Protein AF-0000000077902046 (afdb_homodimer)

Nearest PDB structures (foldseek):
  2mmv-assembly1_B  TM=8.797E-01  e=1.770E-04  Geobacillus stearothermophilus
  4h5y-assembly1_A  TM=3.550E-01  e=9.576E+00  Legionella pneumophila
  2mmv-assembly1_B  TM=8.793E-01  e=1.770E-04  Geobacillus stearothermophilus
  4h5y-assembly1_A  TM=3.548E-01  e=9.576E+00  Legionella pneumophila

Organism: NCBI:txid853

Radius of gyration: 33.25 Å; Cα contacts (8 Å, |Δi|>4): 246; chains: 2; bounding box: 47×102×60 Å

Foldseek 3Di:
DFDWAWDAAPNDIDTDTDPDDNVVVRVVRVVRNVQLVVVCVVPVPDDSVNSSVVVVVVVVVVVVVVVVVVVVVVVVVVVVVVVVVVVVVVVVVVVVVVVVVVVVVVVVVVVVVVVVVD/DFDWAWDAAPNDIDTDTDPDDNVVVRVVRVVRNVQLVVVCVVPVPDDSVNSSVVVVVVVVVVVVVVVVVVVVVVVVVVVVVVVVVVVVVVVVVVVVVVVVVVVVVVVVVVVVVVVVVD

Structure (mmCIF, N/CA/C/O backbone):
data_AF-0000000077902046-model_v1
#
loop_
_entity.id
_entity.type
_entity.pdbx_description
1 polymer 'Cell division protein ZapA'
#
loop_
_atom_site.group_PDB
_atom_site.id
_atom_site.type_symbol
_atom_site.label_atom_id
_atom_site.label_alt_id
_atom_site.label_comp_id
_atom_site.label_asym_id
_atom_site.label_entity_id
_atom_site.label_seq_id
_atom_site.pdbx_PDB_ins_code
_atom_site.Cartn_x
_atom_site.Cartn_y
_atom_site.Cartn_z
_atom_site.occupancy
_atom_site.B_iso_or_equiv
_atom_site.auth_seq_id
_atom_site.auth_comp_id
_atom_site.auth_asym_id
_atom_site.auth_atom_id
_atom_site.pdbx_PDB_model_num
ATOM 1 N N . MET A 1 1 ? 24.125 -9.945 -7.387 1 73.44 1 MET A N 1
ATOM 2 C CA . MET A 1 1 ? 24.422 -11.094 -8.234 1 73.44 1 MET A CA 1
ATOM 3 C C . MET A 1 1 ? 23.234 -12.062 -8.273 1 73.44 1 MET A C 1
ATOM 5 O O . MET A 1 1 ? 22.5 -12.195 -7.285 1 73.44 1 MET A O 1
ATOM 9 N N . VAL A 1 2 ? 22.969 -12.578 -9.539 1 82.56 2 VAL A N 1
ATOM 10 C CA . VAL A 1 2 ? 21.891 -13.555 -9.711 1 82.56 2 VAL A CA 1
ATOM 11 C C . VAL A 1 2 ? 22.328 -14.898 -9.133 1 82.56 2 VAL A C 1
ATOM 13 O O . VAL A 1 2 ? 23.422 -15.391 -9.445 1 82.56 2 VAL A O 1
ATOM 16 N N . ASN A 1 3 ? 21.703 -15.375 -8.109 1 87 3 ASN A N 1
ATOM 17 C CA . ASN A 1 3 ? 21.953 -16.656 -7.477 1 87 3 ASN A CA 1
ATOM 18 C C . ASN A 1 3 ? 20.906 -17.703 -7.875 1 87 3 ASN A C 1
ATOM 20 O O . ASN A 1 3 ? 19.766 -17.344 -8.172 1 87 3 ASN A O 1
ATOM 24 N N . LYS A 1 4 ? 21.375 -18.922 -7.988 1 92.5 4 LYS A N 1
ATOM 25 C CA . LYS A 1 4 ? 20.438 -20.016 -8.258 1 92.5 4 LYS A CA 1
ATOM 26 C C . LYS A 1 4 ? 20.141 -20.797 -6.988 1 92.5 4 LYS A C 1
ATOM 28 O O . LYS A 1 4 ? 21.031 -21.453 -6.43 1 92.5 4 LYS A O 1
ATOM 33 N N . VAL A 1 5 ? 18.938 -20.781 -6.582 1 95.12 5 VAL A N 1
ATOM 34 C CA . VAL A 1 5 ? 18.516 -21.484 -5.375 1 95.12 5 VAL A CA 1
ATOM 35 C C . VAL A 1 5 ? 17.719 -22.734 -5.754 1 95.12 5 VAL A C 1
ATOM 37 O O . VAL A 1 5 ? 16.781 -22.656 -6.543 1 95.12 5 VAL A O 1
ATOM 40 N N . ARG A 1 6 ? 18.109 -23.906 -5.168 1 95.94 6 ARG A N 1
ATOM 41 C CA . ARG A 1 6 ? 17.422 -25.156 -5.457 1 95.94 6 ARG A CA 1
ATOM 42 C C . ARG A 1 6 ? 16.359 -25.453 -4.398 1 95.94 6 ARG A C 1
ATOM 44 O O . ARG A 1 6 ? 16.656 -25.453 -3.203 1 95.94 6 ARG A O 1
ATOM 51 N N . VAL A 1 7 ? 15.172 -25.656 -4.859 1 96.81 7 VAL A N 1
ATOM 52 C CA . VAL A 1 7 ? 14.07 -25.969 -3.953 1 96.81 7 VAL A CA 1
ATOM 53 C C . VAL A 1 7 ? 13.258 -27.141 -4.504 1 96.81 7 VAL A C 1
ATOM 55 O O . VAL A 1 7 ? 13.391 -27.5 -5.676 1 96.81 7 VAL A O 1
ATOM 58 N N . THR A 1 8 ? 12.547 -27.844 -3.576 1 97.12 8 THR A N 1
ATOM 59 C CA . THR A 1 8 ? 11.648 -28.906 -3.971 1 97.12 8 THR A CA 1
ATOM 60 C C . THR A 1 8 ? 10.188 -28.5 -3.779 1 97.12 8 THR A C 1
ATOM 62 O O . THR A 1 8 ? 9.781 -28.125 -2.674 1 97.12 8 THR A O 1
ATOM 65 N N . ILE A 1 9 ? 9.445 -28.453 -4.875 1 97.5 9 ILE A N 1
ATOM 66 C CA . ILE A 1 9 ? 8.031 -28.094 -4.844 1 97.5 9 ILE A CA 1
ATOM 67 C C . ILE A 1 9 ? 7.203 -29.219 -5.457 1 97.5 9 ILE A C 1
ATOM 69 O O . ILE A 1 9 ? 7.488 -29.672 -6.566 1 97.5 9 ILE A O 1
ATOM 73 N N . ALA A 1 10 ? 6.168 -29.609 -4.691 1 95.19 10 ALA A N 1
ATOM 74 C CA . ALA A 1 10 ? 5.305 -30.703 -5.125 1 95.19 10 ALA A CA 1
ATOM 75 C C . ALA A 1 10 ? 6.129 -31.922 -5.539 1 95.19 10 ALA A C 1
ATOM 77 O O . ALA A 1 10 ? 5.871 -32.531 -6.582 1 95.19 10 ALA A O 1
ATOM 78 N N . GLY A 1 11 ? 7.281 -32.219 -4.855 1 94.06 11 GLY A N 1
ATOM 79 C CA . GLY A 1 11 ? 8.094 -33.438 -5.031 1 94.06 11 GLY A CA 1
ATOM 80 C C . GLY A 1 11 ? 9.109 -33.281 -6.145 1 94.06 11 GLY A C 1
ATOM 81 O O . GLY A 1 11 ? 9.891 -34.219 -6.391 1 94.06 11 GLY A O 1
ATOM 82 N N . ALA A 1 12 ? 9.148 -32.219 -6.883 1 94.94 12 ALA A N 1
ATOM 83 C CA . ALA A 1 12 ? 10.07 -32.031 -7.996 1 94.94 12 ALA A CA 1
ATOM 84 C C . ALA A 1 12 ? 11.094 -30.938 -7.676 1 94.94 12 ALA A C 1
ATOM 86 O O . ALA A 1 12 ? 10.766 -29.938 -7.039 1 94.94 12 ALA A O 1
ATOM 87 N N . PRO A 1 13 ? 12.273 -31.172 -8.141 1 95.44 13 PRO A N 1
ATOM 88 C CA . PRO A 1 13 ? 13.305 -30.156 -7.918 1 95.44 13 PRO A CA 1
ATOM 89 C C . PRO A 1 13 ? 13.195 -28.984 -8.883 1 95.44 13 PRO A C 1
ATOM 91 O O . PRO A 1 13 ? 12.883 -29.172 -10.062 1 95.44 13 PRO A O 1
ATOM 94 N N . TYR A 1 1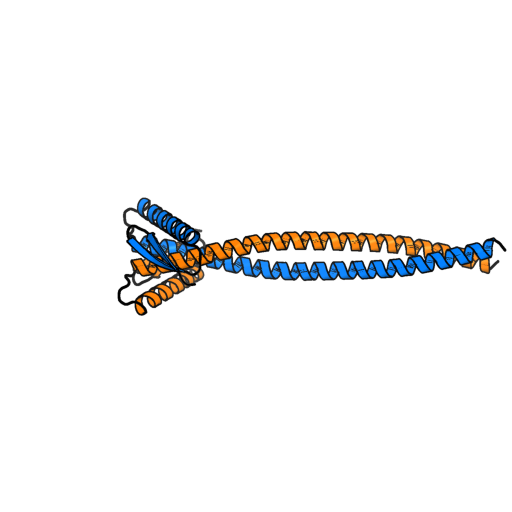4 ? 13.445 -27.734 -8.383 1 94.12 14 TYR A N 1
ATOM 95 C CA . TYR A 1 14 ? 13.43 -26.5 -9.156 1 94.12 14 TYR A CA 1
ATOM 96 C C . TYR A 1 14 ? 14.633 -25.625 -8.828 1 94.12 14 TYR A C 1
ATOM 98 O O . TYR A 1 14 ? 15.023 -25.516 -7.664 1 94.12 14 TYR A O 1
ATOM 106 N N . ALA A 1 15 ? 15.258 -25.125 -9.875 1 92.94 15 ALA A N 1
ATOM 107 C CA . ALA A 1 15 ? 16.312 -24.109 -9.703 1 92.94 15 ALA A CA 1
ATOM 108 C C . ALA A 1 15 ? 15.773 -22.719 -10 1 92.94 15 ALA A C 1
ATOM 110 O O . ALA A 1 15 ? 15.445 -22.406 -11.148 1 92.94 15 ALA A O 1
ATOM 111 N N . ILE A 1 16 ? 15.711 -21.875 -9.031 1 92.5 16 ILE A N 1
ATOM 112 C CA . ILE A 1 16 ? 15.133 -20.547 -9.172 1 92.5 16 ILE A CA 1
ATOM 113 C C . ILE A 1 16 ? 16.234 -19.5 -9.211 1 92.5 16 ILE A C 1
ATOM 115 O O . ILE A 1 16 ? 17.031 -19.375 -8.273 1 92.5 16 ILE A O 1
ATOM 119 N N . ALA A 1 17 ? 16.312 -18.781 -10.312 1 89.94 17 ALA A N 1
ATOM 120 C CA . ALA A 1 17 ? 17.234 -17.641 -10.414 1 89.94 17 ALA A CA 1
ATOM 121 C C . ALA A 1 17 ? 16.672 -16.406 -9.719 1 89.94 17 ALA A C 1
ATOM 123 O O . ALA A 1 17 ? 15.531 -16.016 -9.977 1 89.94 17 ALA A O 1
ATOM 124 N N . THR A 1 18 ? 17.375 -15.906 -8.797 1 91 18 THR A N 1
ATOM 125 C CA . THR A 1 18 ? 16.859 -14.781 -8.031 1 91 18 THR A CA 1
ATOM 126 C C . THR A 1 18 ? 17.984 -13.891 -7.527 1 91 18 THR A C 1
ATOM 128 O O . THR A 1 18 ? 19.141 -14.312 -7.492 1 91 18 THR A O 1
ATOM 131 N N . THR A 1 19 ? 17.719 -12.656 -7.293 1 92.06 19 THR A N 1
ATOM 132 C CA . THR A 1 19 ? 18.641 -11.734 -6.641 1 92.06 19 THR A CA 1
ATOM 133 C C . THR A 1 19 ? 18.328 -11.625 -5.148 1 92.06 19 THR A C 1
ATOM 135 O O . THR A 1 19 ? 19.062 -10.969 -4.402 1 92.06 19 THR A O 1
ATOM 138 N N . ASP A 1 20 ? 17.266 -12.398 -4.684 1 92.69 20 ASP A N 1
ATOM 139 C CA . ASP A 1 20 ? 16.844 -12.375 -3.283 1 92.69 20 ASP A CA 1
ATOM 140 C C . ASP A 1 20 ? 17.641 -13.391 -2.463 1 92.69 20 ASP A C 1
ATOM 142 O O . ASP A 1 20 ? 18.438 -14.156 -3.012 1 92.69 20 ASP A O 1
ATOM 146 N N . THR A 1 21 ? 17.516 -13.312 -1.167 1 92.31 21 THR A N 1
ATOM 147 C CA . THR A 1 21 ? 18.203 -14.234 -0.27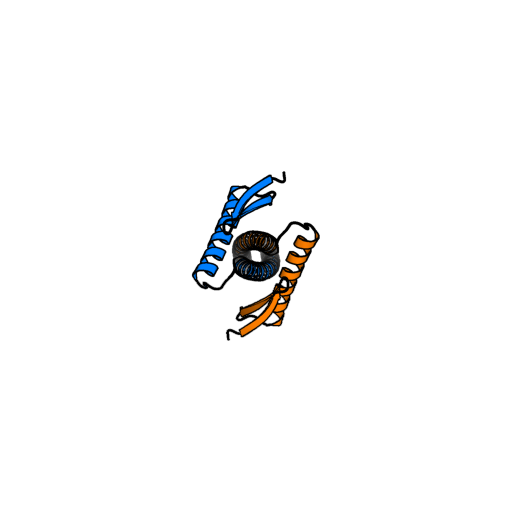6 1 92.31 21 THR A CA 1
ATOM 148 C C . THR A 1 21 ? 17.656 -15.656 -0.441 1 92.31 21 THR A C 1
ATOM 150 O O . THR A 1 21 ? 16.5 -15.844 -0.781 1 92.31 21 THR A O 1
ATOM 153 N N . GLU A 1 22 ? 18.516 -16.609 -0.177 1 94.5 22 GLU A N 1
ATOM 154 C CA . GLU A 1 22 ? 18.109 -18.016 -0.244 1 94.5 22 GLU A CA 1
ATOM 155 C C . GLU A 1 22 ? 16.984 -18.328 0.734 1 94.5 22 GLU A C 1
ATOM 157 O O . GLU A 1 22 ? 16.047 -19.062 0.405 1 94.5 22 GLU A O 1
ATOM 162 N N . ASN A 1 23 ? 17.109 -17.734 1.901 1 95.62 23 ASN A N 1
ATOM 163 C CA . ASN A 1 23 ? 16.094 -17.953 2.92 1 95.62 23 ASN A CA 1
ATOM 164 C C . ASN A 1 23 ? 14.719 -17.469 2.457 1 95.62 23 ASN A C 1
ATOM 166 O O . ASN A 1 23 ? 13.711 -18.141 2.682 1 95.62 23 ASN A O 1
ATOM 170 N N . TYR A 1 24 ? 14.688 -16.344 1.834 1 95.94 24 TYR A N 1
ATOM 171 C CA . TYR A 1 24 ? 13.438 -15.781 1.336 1 95.94 24 TYR A CA 1
ATOM 172 C C . TYR A 1 24 ? 12.812 -16.672 0.273 1 95.94 24 TYR A C 1
ATOM 174 O O . TYR A 1 24 ? 11.625 -17 0.341 1 95.94 24 TYR A O 1
ATOM 182 N N . ILE A 1 25 ? 13.617 -17.172 -0.626 1 96.44 25 ILE A N 1
ATOM 183 C CA . ILE A 1 25 ? 13.133 -18.031 -1.711 1 96.44 25 ILE A CA 1
ATOM 184 C C . ILE A 1 25 ? 12.641 -19.359 -1.145 1 96.44 25 ILE A C 1
ATOM 186 O O . ILE A 1 25 ? 11.609 -19.875 -1.584 1 96.44 25 ILE A O 1
ATOM 190 N N . THR A 1 26 ? 13.336 -19.891 -0.198 1 96.56 26 THR A N 1
ATOM 191 C CA . THR A 1 26 ? 12.953 -21.141 0.442 1 96.56 26 THR A CA 1
ATOM 192 C C . THR A 1 26 ? 11.602 -20.984 1.14 1 96.56 26 THR A C 1
ATOM 194 O O . THR A 1 26 ? 10.781 -21.906 1.116 1 96.56 26 THR A O 1
ATOM 197 N N . THR A 1 27 ? 11.398 -19.859 1.736 1 97.31 27 THR A N 1
ATOM 198 C CA . THR A 1 27 ? 10.133 -19.609 2.408 1 97.31 27 THR A CA 1
ATOM 199 C C . THR A 1 27 ? 8.984 -19.547 1.397 1 97.31 27 THR A C 1
ATOM 201 O O . THR A 1 27 ? 7.902 -20.078 1.648 1 97.31 27 THR A O 1
ATOM 204 N N . LEU A 1 28 ? 9.227 -18.891 0.303 1 97.81 28 LEU A N 1
ATOM 205 C CA . LEU A 1 28 ? 8.234 -18.828 -0.758 1 97.81 28 LEU A CA 1
ATOM 206 C C . LEU A 1 28 ? 7.906 -20.219 -1.287 1 97.81 28 LE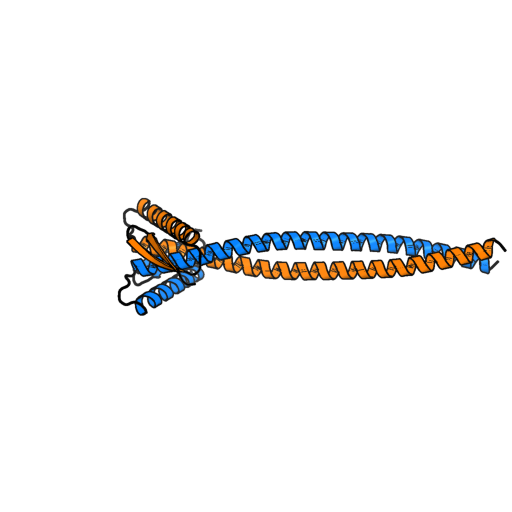U A C 1
ATOM 208 O O . LEU A 1 28 ? 6.738 -20.562 -1.456 1 97.81 28 LEU A O 1
ATOM 212 N N . ALA A 1 29 ? 8.961 -20.984 -1.543 1 98.19 29 ALA A N 1
ATOM 213 C CA . ALA A 1 29 ? 8.805 -22.328 -2.066 1 98.19 29 ALA A CA 1
ATOM 214 C C . ALA A 1 29 ? 8.016 -23.203 -1.095 1 98.19 29 ALA A C 1
ATOM 216 O O . ALA A 1 29 ? 7.152 -23.984 -1.51 1 98.19 29 ALA A O 1
ATOM 217 N N . LYS A 1 30 ? 8.359 -23.047 0.131 1 98.06 30 LYS A N 1
ATOM 218 C CA . LYS A 1 30 ? 7.648 -23.812 1.161 1 98.06 30 LYS A CA 1
ATOM 219 C C . LYS A 1 30 ? 6.164 -23.453 1.179 1 98.06 30 LYS A C 1
ATOM 221 O O . LYS A 1 30 ? 5.309 -24.328 1.28 1 98.06 30 LYS A O 1
ATOM 226 N N . LYS A 1 31 ? 5.859 -22.188 1.136 1 98.5 31 LYS A N 1
ATOM 227 C CA . LYS A 1 31 ? 4.473 -21.734 1.112 1 98.5 31 LYS A CA 1
ATOM 228 C C . LYS A 1 31 ? 3.719 -22.344 -0.069 1 98.5 31 LYS A C 1
ATOM 230 O O . LYS A 1 31 ? 2.605 -22.844 0.091 1 98.5 31 LYS A O 1
ATOM 235 N N . LEU A 1 32 ? 4.316 -22.219 -1.214 1 98.5 32 LEU A N 1
ATOM 236 C CA . LEU A 1 32 ? 3.693 -22.781 -2.41 1 98.5 32 LEU A CA 1
ATOM 237 C C . LEU A 1 32 ? 3.521 -24.281 -2.277 1 98.5 32 LEU A C 1
ATOM 239 O O . LEU A 1 32 ? 2.457 -24.828 -2.59 1 98.5 32 LEU A O 1
ATOM 243 N N . ASP A 1 33 ? 4.535 -25.062 -1.828 1 98.31 33 ASP A N 1
ATOM 244 C CA . ASP A 1 33 ? 4.469 -26.5 -1.616 1 98.31 33 ASP A CA 1
ATOM 245 C C . ASP A 1 33 ? 3.33 -26.875 -0.666 1 98.31 33 ASP A C 1
ATOM 247 O O . ASP A 1 33 ? 2.572 -27.812 -0.926 1 98.31 33 ASP A O 1
ATOM 251 N N . ASP A 1 34 ? 3.242 -26.109 0.403 1 98.25 34 ASP A N 1
ATOM 252 C CA . ASP A 1 34 ? 2.182 -26.328 1.382 1 98.25 34 ASP A CA 1
ATOM 253 C C . ASP A 1 34 ? 0.804 -26.109 0.756 1 98.25 34 ASP A C 1
ATOM 255 O O . ASP A 1 34 ? -0.116 -26.891 0.986 1 98.25 34 ASP A O 1
ATOM 259 N N . ASP A 1 35 ? 0.65 -25.109 -0.006 1 98 35 ASP A N 1
ATOM 260 C CA . ASP A 1 35 ? -0.634 -24.781 -0.619 1 98 35 ASP A CA 1
ATOM 261 C C . ASP A 1 35 ? -1.037 -25.844 -1.641 1 98 35 ASP A C 1
ATOM 263 O O . ASP A 1 35 ? -2.195 -26.266 -1.687 1 98 35 ASP A O 1
ATOM 267 N N . ILE A 1 36 ? -0.09 -26.234 -2.436 1 97.94 36 ILE A N 1
ATOM 268 C CA . ILE A 1 36 ? -0.359 -27.281 -3.414 1 97.94 36 ILE A CA 1
ATOM 269 C C . ILE A 1 36 ? -0.765 -28.562 -2.695 1 97.94 36 ILE A C 1
ATOM 271 O O . ILE A 1 36 ? -1.752 -29.203 -3.064 1 97.94 36 ILE A O 1
ATOM 275 N N . THR A 1 37 ? -0.019 -28.938 -1.681 1 97.06 37 THR A N 1
ATOM 276 C CA . THR A 1 37 ? -0.294 -30.156 -0.911 1 97.06 37 THR A CA 1
ATOM 277 C C . THR A 1 37 ? -1.691 -30.094 -0.302 1 97.06 37 THR A C 1
ATOM 279 O O . THR A 1 37 ? -2.43 -31.078 -0.343 1 97.06 37 THR A O 1
ATOM 282 N N . LYS A 1 38 ? -2.006 -29 0.219 1 97.38 38 LYS A N 1
ATOM 283 C CA . LYS A 1 38 ? -3.33 -28.812 0.801 1 97.38 38 LYS A CA 1
ATOM 284 C C . LYS A 1 38 ? -4.426 -29.031 -0.238 1 97.38 38 LYS A C 1
ATOM 286 O O . LYS A 1 38 ? -5.434 -29.672 0.041 1 97.38 38 LYS A O 1
ATOM 291 N N . LEU A 1 39 ? -4.25 -28.453 -1.425 1 96.12 39 LEU A N 1
ATOM 292 C CA . LEU A 1 39 ? -5.23 -28.594 -2.498 1 96.12 39 LEU A CA 1
ATOM 293 C C . LEU A 1 39 ? -5.355 -30.047 -2.93 1 96.12 39 LEU A C 1
ATOM 295 O O . LEU A 1 39 ? -6.461 -30.547 -3.166 1 96.12 39 LEU A O 1
ATOM 299 N N . LEU A 1 40 ? -4.238 -30.75 -3.014 1 95.5 40 LEU A N 1
ATOM 300 C CA . LEU A 1 40 ? -4.234 -32.156 -3.408 1 95.5 40 LEU A CA 1
ATOM 301 C C . LEU A 1 40 ? -4.922 -33 -2.357 1 95.5 40 LEU A C 1
ATOM 303 O O . LEU A 1 40 ? -5.617 -33.969 -2.695 1 95.5 40 LEU A O 1
ATOM 307 N N . ASP A 1 41 ? -4.707 -32.688 -1.143 1 95.5 41 ASP A N 1
ATOM 308 C CA . ASP A 1 41 ? -5.297 -33.438 -0.034 1 95.5 41 ASP A CA 1
ATOM 309 C C . ASP A 1 41 ? -6.812 -33.25 0.009 1 95.5 41 ASP A C 1
ATOM 311 O O . ASP A 1 41 ? -7.539 -34.156 0.429 1 95.5 41 ASP A O 1
ATOM 315 N N . ASN A 1 42 ? -7.285 -32.156 -0.353 1 93.44 42 ASN A N 1
ATOM 316 C CA . ASN A 1 42 ? -8.703 -31.812 -0.291 1 93.44 42 ASN A CA 1
ATOM 317 C C . ASN A 1 42 ? -9.469 -32.375 -1.488 1 93.44 42 ASN A C 1
ATOM 319 O O . ASN A 1 42 ? -10.688 -32.531 -1.443 1 93.44 42 ASN A O 1
ATOM 323 N N . ASN A 1 43 ? -8.773 -32.531 -2.537 1 89.69 43 ASN A N 1
ATOM 324 C CA . ASN A 1 43 ? -9.367 -33.062 -3.756 1 89.69 43 ASN A CA 1
ATOM 325 C C . ASN A 1 43 ? -8.492 -34.156 -4.363 1 89.69 43 ASN A C 1
ATOM 327 O O . ASN A 1 43 ? -7.535 -33.875 -5.086 1 89.69 43 ASN A O 1
ATOM 331 N N . GLY A 1 44 ? -8.891 -35.375 -4.109 1 85.56 44 GLY A N 1
ATOM 332 C CA . GLY A 1 44 ? -8.109 -36.531 -4.539 1 85.56 44 GLY A CA 1
ATOM 333 C C . GLY A 1 44 ? -7.988 -36.625 -6.047 1 85.56 44 GLY A C 1
ATOM 334 O O . GLY A 1 44 ? -7.094 -37.312 -6.559 1 85.56 44 GLY A O 1
ATOM 335 N N . ASN A 1 45 ? -8.859 -35.906 -6.801 1 90.12 45 ASN A N 1
ATOM 336 C CA . ASN A 1 45 ? -8.852 -36 -8.258 1 90.12 45 ASN A CA 1
ATOM 337 C C . ASN A 1 45 ? -8.031 -34.906 -8.898 1 90.12 45 ASN A C 1
ATOM 339 O O . ASN A 1 45 ? -7.906 -34.844 -10.125 1 90.12 45 ASN A O 1
ATOM 343 N N . LEU A 1 46 ? -7.359 -34.094 -8.156 1 92.44 46 LEU A N 1
ATOM 344 C CA . LEU A 1 46 ? -6.605 -32.969 -8.688 1 92.44 46 LEU A CA 1
ATOM 345 C C . LEU A 1 46 ? -5.188 -33.375 -9.055 1 92.44 46 LEU A C 1
ATOM 347 O O . LEU A 1 46 ? -4.535 -34.125 -8.305 1 92.44 46 LEU A O 1
ATOM 351 N N . SER A 1 47 ? -4.738 -33.031 -10.203 1 95.19 47 SER A N 1
ATOM 352 C CA . SER A 1 47 ? -3.344 -33.219 -10.586 1 95.19 47 SER A CA 1
ATOM 353 C C . SER A 1 47 ? -2.463 -32.125 -10 1 95.19 47 SER A C 1
ATOM 355 O O . SER A 1 47 ? -2.957 -31.047 -9.641 1 95.19 47 SER A O 1
ATOM 357 N N . VAL A 1 48 ? -1.175 -32.344 -9.875 1 95.69 48 VAL A N 1
ATOM 358 C CA . VAL A 1 48 ? -0.218 -31.359 -9.422 1 95.69 48 VAL A CA 1
ATOM 359 C C . VAL A 1 48 ? -0.282 -30.125 -10.336 1 95.69 48 VAL A C 1
ATOM 361 O O . VAL A 1 48 ? -0.203 -28.984 -9.859 1 95.69 48 VAL A O 1
ATOM 364 N N . THR A 1 49 ? -0.474 -30.391 -11.633 1 96.75 49 THR A N 1
ATOM 365 C CA . THR A 1 49 ? -0.582 -29.312 -12.609 1 96.75 49 THR A CA 1
ATOM 366 C C . THR A 1 49 ? -1.768 -28.406 -12.289 1 96.75 49 THR A C 1
ATOM 368 O O . THR A 1 49 ? -1.617 -27.188 -12.203 1 96.75 49 THR A O 1
ATOM 371 N N . LYS A 1 50 ? -2.91 -28.984 -12.094 1 95.88 50 LYS A N 1
ATOM 372 C CA . LYS A 1 50 ? -4.113 -28.203 -11.789 1 95.88 50 LYS A CA 1
ATOM 373 C C . LYS A 1 50 ? -3.969 -27.469 -10.469 1 95.88 50 LYS A C 1
ATOM 375 O O . LYS A 1 50 ? -4.367 -26.297 -10.359 1 95.88 50 LYS A O 1
ATOM 380 N N . ALA A 1 51 ? -3.406 -28.125 -9.477 1 96.75 51 ALA A N 1
ATOM 381 C CA . ALA A 1 51 ? -3.184 -27.5 -8.18 1 96.75 51 ALA A CA 1
ATOM 382 C C . ALA A 1 51 ? -2.262 -26.297 -8.305 1 96.75 51 ALA A C 1
ATOM 384 O O . ALA A 1 51 ? -2.51 -25.25 -7.695 1 96.75 51 ALA A O 1
ATOM 385 N N . ALA A 1 52 ? -1.19 -26.422 -9.039 1 97.94 52 ALA A N 1
ATOM 386 C CA . ALA A 1 52 ? -0.248 -25.328 -9.266 1 97.94 52 ALA A CA 1
ATOM 387 C C . ALA A 1 52 ? -0.93 -24.156 -9.953 1 97.94 52 ALA A C 1
ATOM 389 O O . ALA A 1 52 ? -0.705 -23 -9.586 1 97.94 52 ALA A O 1
ATOM 390 N N . VAL A 1 53 ? -1.786 -24.469 -10.906 1 97.62 53 VAL A N 1
ATOM 391 C CA . VAL A 1 53 ? -2.51 -23.438 -11.641 1 97.62 53 VAL A CA 1
ATOM 392 C C . VAL A 1 53 ? -3.465 -22.703 -10.703 1 97.62 53 VAL A C 1
ATOM 394 O O . VAL A 1 53 ? -3.568 -21.484 -10.734 1 97.62 53 VAL A O 1
ATOM 397 N N . PHE A 1 54 ? -4.156 -23.422 -9.883 1 96 54 PHE A N 1
ATOM 398 C CA . PHE A 1 54 ? -5.051 -22.828 -8.891 1 96 54 PHE A CA 1
ATOM 399 C C . PHE A 1 54 ? -4.281 -21.906 -7.953 1 96 54 PHE A C 1
ATOM 401 O O . PHE A 1 54 ? -4.723 -20.797 -7.672 1 96 54 PHE A O 1
ATOM 408 N N . CYS A 1 55 ? -3.113 -22.328 -7.449 1 97.88 55 CYS A N 1
ATOM 409 C CA . CYS A 1 55 ? -2.279 -21.5 -6.574 1 97.88 55 CYS A CA 1
ATOM 410 C C . CYS A 1 55 ? -1.815 -20.234 -7.293 1 97.88 55 CYS A C 1
ATOM 412 O O . CYS A 1 55 ? -1.853 -19.141 -6.723 1 97.88 55 CYS A O 1
ATOM 414 N N . ALA A 1 56 ? -1.396 -20.422 -8.523 1 98.31 56 ALA A N 1
ATOM 415 C CA . ALA A 1 56 ? -0.954 -19.281 -9.32 1 98.31 56 ALA A CA 1
ATOM 416 C C . ALA A 1 56 ? -2.07 -18.25 -9.477 1 98.31 56 ALA A C 1
ATOM 418 O O . ALA A 1 56 ? -1.845 -17.047 -9.297 1 98.31 56 ALA A O 1
ATOM 419 N N . MET A 1 57 ? -3.277 -18.703 -9.758 1 97.44 57 MET A N 1
ATOM 420 C CA . MET A 1 57 ? -4.441 -17.828 -9.906 1 97.44 57 MET A CA 1
ATOM 421 C C . MET A 1 57 ? -4.723 -17.078 -8.609 1 97.44 57 MET A C 1
ATOM 423 O O . MET A 1 57 ? -4.98 -15.875 -8.633 1 97.44 57 MET A O 1
ATOM 427 N N . ASP A 1 58 ? -4.66 -17.781 -7.559 1 96.62 58 ASP A N 1
ATOM 428 C CA . ASP A 1 58 ? -4.906 -17.188 -6.246 1 96.62 58 ASP A CA 1
ATOM 429 C C . ASP A 1 58 ? -3.879 -16.109 -5.93 1 96.62 58 ASP A C 1
ATOM 431 O O . ASP A 1 58 ? -4.242 -15 -5.52 1 96.62 58 ASP A O 1
ATOM 435 N N . TYR A 1 59 ? -2.637 -16.453 -6.141 1 97.81 59 TYR A N 1
ATOM 436 C CA . TYR A 1 59 ? -1.574 -15.5 -5.855 1 97.81 59 TYR A CA 1
ATOM 437 C C . TYR A 1 59 ? -1.67 -14.289 -6.773 1 97.81 59 TYR A C 1
ATOM 439 O O . TYR A 1 59 ? -1.429 -13.156 -6.348 1 97.81 59 TYR A O 1
ATOM 447 N N . LEU A 1 60 ? -1.951 -14.508 -8.031 1 97.56 60 LEU A N 1
ATOM 448 C CA . LEU A 1 60 ? -2.129 -13.422 -8.992 1 97.56 60 LEU A CA 1
ATOM 449 C C . LEU A 1 60 ? -3.256 -12.492 -8.555 1 97.56 60 LEU A C 1
ATOM 451 O O . LEU A 1 60 ? -3.125 -11.266 -8.648 1 97.56 60 LEU A O 1
ATOM 455 N N . ASP A 1 61 ? -4.371 -13.062 -8.125 1 96.44 61 ASP A N 1
ATOM 456 C CA . ASP A 1 61 ? -5.5 -12.289 -7.617 1 96.44 61 ASP A CA 1
ATOM 457 C C . ASP A 1 61 ? -5.078 -11.414 -6.441 1 96.44 61 ASP A C 1
ATOM 459 O O . ASP A 1 61 ? -5.344 -10.211 -6.434 1 96.44 61 ASP A O 1
ATOM 463 N N . GLU A 1 62 ? -4.375 -12.016 -5.5 1 95.5 62 GLU A N 1
ATOM 464 C CA . GLU A 1 62 ? -3.916 -11.289 -4.316 1 95.5 62 GLU A CA 1
ATOM 465 C C . GLU A 1 62 ? -2.936 -10.18 -4.695 1 95.5 62 GLU A C 1
ATOM 467 O O . GLU A 1 62 ? -2.998 -9.078 -4.148 1 95.5 62 GLU A O 1
ATOM 472 N N . TYR A 1 63 ? -2.082 -10.539 -5.582 1 95.81 63 TYR A N 1
ATOM 473 C CA . TYR A 1 63 ? -1.113 -9.555 -6.062 1 95.81 63 TYR A CA 1
ATOM 474 C C . TYR A 1 63 ? -1.815 -8.359 -6.691 1 95.81 63 TYR A C 1
ATOM 476 O O . TYR A 1 63 ? -1.524 -7.211 -6.348 1 95.81 63 TYR A O 1
ATOM 484 N N . ARG A 1 64 ? -2.678 -8.578 -7.57 1 95.25 64 ARG A N 1
ATOM 485 C CA . ARG A 1 64 ? -3.395 -7.512 -8.266 1 95.25 64 ARG A CA 1
ATOM 486 C C . ARG A 1 64 ? -4.18 -6.648 -7.289 1 95.25 64 ARG A C 1
ATOM 488 O O . ARG A 1 64 ? -4.156 -5.418 -7.379 1 95.25 64 ARG A O 1
ATOM 495 N N . LYS A 1 65 ? -4.867 -7.215 -6.344 1 93.5 65 LYS A N 1
ATOM 496 C CA . LYS A 1 65 ? -5.648 -6.484 -5.348 1 93.5 65 LYS A CA 1
ATOM 497 C C . LYS A 1 65 ? -4.742 -5.66 -4.438 1 93.5 65 LYS A C 1
ATOM 499 O O . LYS A 1 65 ? -5.062 -4.52 -4.102 1 93.5 65 LYS A O 1
ATOM 504 N N . SER A 1 66 ? -3.594 -6.277 -4.074 1 92.94 66 SER A N 1
ATOM 505 C CA . SER A 1 66 ? -2.637 -5.574 -3.229 1 92.94 66 SER A CA 1
ATOM 506 C C . SER A 1 66 ? -2.02 -4.387 -3.963 1 92.94 66 SER A C 1
ATOM 508 O O . SER A 1 66 ? -1.83 -3.318 -3.377 1 92.94 66 SER A O 1
ATOM 510 N N . ALA A 1 67 ? -1.68 -4.609 -5.219 1 90 67 ALA A N 1
ATOM 511 C CA . ALA A 1 67 ? -1.099 -3.543 -6.031 1 90 67 ALA A CA 1
ATOM 512 C C . ALA A 1 67 ? -2.068 -2.375 -6.176 1 90 67 ALA A C 1
ATOM 514 O O . ALA A 1 67 ? -1.662 -1.212 -6.109 1 90 67 ALA A O 1
ATOM 515 N N . GLY A 1 68 ? -3.367 -2.613 -6.355 1 89.81 68 GLY A N 1
ATOM 516 C CA . GLY A 1 68 ? -4.383 -1.573 -6.402 1 89.81 68 GLY A CA 1
ATOM 517 C C . GLY A 1 68 ? -4.5 -0.792 -5.109 1 89.81 68 GLY A C 1
ATOM 518 O O . GLY A 1 68 ? -4.605 0.436 -5.125 1 89.81 68 GLY A O 1
ATOM 519 N N . SER A 1 69 ? -4.434 -1.49 -4.031 1 90.38 69 SER A N 1
ATOM 520 C CA . SER A 1 69 ? -4.5 -0.864 -2.715 1 90.38 69 SER A CA 1
ATOM 521 C C . SER A 1 69 ? -3.305 0.049 -2.475 1 90.38 69 SER A C 1
ATOM 523 O O . SER A 1 69 ? -3.453 1.15 -1.939 1 90.38 69 SER A O 1
ATOM 525 N N . ALA A 1 70 ? -2.152 -0.425 -2.91 1 89.31 70 ALA A N 1
ATOM 526 C CA . ALA A 1 70 ? -0.933 0.363 -2.754 1 89.31 70 ALA A CA 1
ATOM 527 C C . ALA A 1 70 ? -1.027 1.679 -3.52 1 89.31 70 ALA A C 1
ATOM 529 O O . ALA A 1 70 ? -0.6 2.725 -3.025 1 89.31 70 ALA A O 1
ATOM 530 N N . GLU A 1 71 ? -1.583 1.647 -4.676 1 90.12 71 GLU A N 1
ATOM 531 C CA . GLU A 1 71 ? -1.75 2.857 -5.477 1 90.12 71 GLU A CA 1
ATOM 532 C C . GLU A 1 71 ? -2.695 3.844 -4.793 1 90.12 71 GLU A C 1
ATOM 534 O O . GLU A 1 71 ? -2.436 5.047 -4.773 1 90.12 71 GLU A O 1
ATOM 539 N N . ASN A 1 72 ? -3.758 3.355 -4.234 1 92 72 ASN A N 1
ATOM 540 C CA . ASN A 1 72 ? -4.695 4.188 -3.488 1 92 72 ASN A CA 1
ATOM 541 C C . ASN A 1 72 ? -4.039 4.812 -2.262 1 92 72 ASN A C 1
ATOM 543 O O . ASN A 1 72 ? -4.246 5.996 -1.975 1 92 72 ASN A O 1
ATOM 547 N N . MET A 1 73 ? -3.24 4.07 -1.607 1 91.62 73 MET A N 1
ATOM 548 C CA . MET A 1 73 ? -2.541 4.555 -0.422 1 91.62 73 MET A CA 1
ATOM 549 C C . MET A 1 73 ? -1.533 5.637 -0.792 1 91.62 73 MET A C 1
ATOM 551 O O . MET A 1 73 ? -1.396 6.633 -0.079 1 91.62 73 MET A O 1
ATOM 555 N N . ARG A 1 74 ? -0.887 5.457 -1.925 1 91.31 74 ARG A N 1
ATOM 556 C CA . ARG A 1 74 ? 0.048 6.469 -2.402 1 91.31 74 ARG A CA 1
ATOM 557 C C . ARG A 1 74 ? -0.663 7.797 -2.654 1 91.31 74 ARG A C 1
ATOM 559 O O . ARG A 1 74 ? -0.154 8.859 -2.291 1 91.31 74 ARG A O 1
ATOM 566 N N . SER A 1 75 ? -1.834 7.754 -3.193 1 93.69 75 SER A N 1
ATOM 567 C CA . SER A 1 75 ? -2.635 8.945 -3.443 1 93.69 75 SER A CA 1
ATOM 568 C C . SER A 1 75 ? -3.047 9.617 -2.139 1 93.69 75 SER A C 1
ATOM 570 O O . SER A 1 75 ? -2.986 10.844 -2.02 1 93.69 75 SER A O 1
ATOM 572 N N . GLN A 1 76 ? -3.426 8.836 -1.2 1 91.12 76 GLN A N 1
ATOM 573 C CA . GLN A 1 76 ? -3.805 9.344 0.112 1 91.12 76 GLN A CA 1
ATOM 574 C C . GLN A 1 76 ? -2.625 10.031 0.799 1 91.12 76 GLN A C 1
ATOM 576 O O . GLN A 1 76 ? -2.775 11.102 1.39 1 91.12 76 GLN A O 1
ATOM 581 N N . ILE A 1 77 ? -1.482 9.398 0.692 1 92.12 77 ILE A N 1
ATOM 582 C CA . ILE A 1 77 ? -0.269 9.953 1.283 1 92.12 77 ILE A CA 1
ATOM 583 C C . ILE A 1 77 ? 0.012 11.328 0.688 1 92.12 77 ILE A C 1
ATOM 585 O O . ILE A 1 77 ? 0.295 12.281 1.419 1 92.12 77 ILE A O 1
ATOM 589 N N . GLN A 1 78 ? -0.14 11.414 -0.573 1 92.69 78 GLN A N 1
ATOM 590 C CA . GLN A 1 78 ? 0.086 12.695 -1.244 1 92.69 78 GLN A CA 1
ATOM 591 C C . GLN A 1 78 ? -0.9 13.75 -0.759 1 92.69 78 GLN A C 1
ATOM 593 O O . GLN A 1 78 ? -0.522 14.906 -0.536 1 92.69 78 GLN A O 1
ATOM 598 N N . ASP A 1 79 ? -2.145 13.352 -0.596 1 92.56 79 ASP A N 1
ATOM 599 C CA . ASP A 1 79 ? -3.174 14.266 -0.105 1 92.56 79 ASP A CA 1
ATOM 600 C C . ASP A 1 79 ? -2.857 14.742 1.312 1 92.56 79 ASP A C 1
ATOM 602 O O . ASP A 1 79 ? -2.988 15.93 1.617 1 92.56 79 ASP A O 1
ATOM 606 N N . TYR A 1 80 ? -2.396 13.828 2.111 1 90 80 TYR A N 1
ATOM 607 C CA . TYR A 1 80 ? -2.096 14.164 3.5 1 90 80 TYR A CA 1
ATOM 608 C C . TYR A 1 80 ? -0.878 15.078 3.59 1 90 80 TYR A C 1
ATOM 610 O O . TYR A 1 80 ? -0.838 15.984 4.418 1 90 80 TYR A O 1
ATOM 618 N N . ILE A 1 81 ? 0.032 14.812 2.756 1 90.5 81 ILE A N 1
ATOM 619 C CA . ILE A 1 81 ? 1.22 15.656 2.693 1 90.5 81 ILE A CA 1
ATOM 620 C C . ILE A 1 81 ? 0.819 17.078 2.318 1 90.5 81 ILE A C 1
ATOM 622 O O . ILE A 1 81 ? 1.267 18.047 2.947 1 90.5 81 ILE A O 1
ATOM 626 N N . SER A 1 82 ? -0.06 17.281 1.413 1 93.56 82 SER A N 1
ATOM 627 C CA . SER A 1 82 ? -0.539 18.594 0.985 1 93.56 82 SER A CA 1
ATOM 628 C C . SER A 1 82 ? -1.304 19.297 2.104 1 93.56 82 SER A C 1
ATOM 630 O O . SER A 1 82 ? -1.099 20.484 2.35 1 93.56 82 SER A O 1
ATOM 632 N N . ASP A 1 83 ? -2.08 18.5 2.75 1 89.12 83 ASP A N 1
ATOM 633 C CA . ASP A 1 83 ? -2.855 19.047 3.855 1 89.12 83 ASP A CA 1
ATOM 634 C C . ASP A 1 83 ? -1.943 19.531 4.98 1 89.12 83 ASP A C 1
ATOM 636 O O . ASP A 1 83 ? -2.158 20.594 5.547 1 89.12 83 ASP A O 1
ATOM 640 N N . ALA A 1 84 ? -0.982 18.719 5.309 1 88.75 84 ALA A N 1
ATOM 641 C CA . ALA A 1 84 ? -0.022 19.078 6.344 1 88.75 84 ALA A CA 1
ATOM 642 C C . ALA A 1 84 ? 0.756 20.344 5.957 1 88.75 84 ALA A C 1
ATOM 644 O O . ALA A 1 84 ? 0.982 21.219 6.789 1 88.75 84 ALA A O 1
ATOM 645 N N . ALA A 1 85 ? 1.148 20.406 4.707 1 92 85 ALA A N 1
ATOM 646 C CA . ALA A 1 85 ? 1.866 21.578 4.211 1 92 85 ALA A CA 1
ATOM 647 C C . ALA A 1 85 ? 1.008 22.844 4.32 1 92 85 ALA A C 1
ATOM 649 O O . ALA A 1 85 ? 1.492 23.891 4.734 1 92 85 ALA A O 1
ATOM 650 N N . ARG A 1 86 ? -0.263 22.766 3.982 1 92.19 86 ARG A N 1
ATOM 651 C CA . ARG A 1 86 ? -1.195 23.875 4.078 1 92.19 86 ARG A CA 1
ATOM 652 C C . ARG A 1 86 ? -1.376 24.312 5.527 1 92.19 86 ARG A C 1
ATOM 654 O O . ARG A 1 86 ? -1.367 25.516 5.824 1 92.19 86 ARG A O 1
ATOM 661 N N . ALA A 1 87 ? -1.533 23.344 6.414 1 89.25 87 ALA A N 1
ATOM 662 C CA . ALA A 1 87 ? -1.713 23.625 7.832 1 89.25 87 ALA A CA 1
ATOM 663 C C . ALA A 1 87 ? -0.475 24.312 8.414 1 89.25 87 ALA A C 1
ATOM 665 O O . ALA A 1 87 ? -0.586 25.266 9.18 1 89.25 87 ALA A O 1
ATOM 666 N N . LYS A 1 88 ? 0.67 23.859 8.023 1 91.69 88 LYS A N 1
ATOM 667 C CA . LYS A 1 88 ? 1.927 24.438 8.492 1 91.69 88 LYS A CA 1
ATOM 668 C C . LYS A 1 88 ? 2.078 25.875 8 1 91.69 88 LYS A C 1
ATOM 670 O O . LYS A 1 88 ? 2.49 26.766 8.766 1 91.69 88 LYS A O 1
ATOM 675 N N . LEU A 1 89 ? 1.745 26.062 6.766 1 93.62 89 LEU A N 1
ATOM 676 C CA . LEU A 1 89 ? 1.81 27.406 6.219 1 93.62 89 LEU A CA 1
ATOM 677 C C . LEU A 1 89 ? 0.865 28.344 6.965 1 93.62 89 LEU A C 1
ATOM 679 O O . LEU A 1 89 ? 1.226 29.484 7.273 1 93.62 89 LEU A O 1
ATOM 683 N N . ALA A 1 90 ? -0.289 27.906 7.242 1 91 90 ALA A N 1
ATOM 684 C CA . ALA A 1 90 ? -1.266 28.688 7.992 1 91 90 ALA A CA 1
ATOM 685 C C . ALA A 1 90 ? -0.75 29.016 9.391 1 91 90 ALA A C 1
ATOM 687 O O . ALA A 1 90 ? -0.903 30.141 9.875 1 91 90 ALA A O 1
ATOM 688 N N . ALA A 1 91 ? -0.126 28.031 10 1 91.25 91 ALA A N 1
ATOM 689 C CA . ALA A 1 91 ? 0.448 28.219 11.328 1 91.25 91 ALA A CA 1
ATOM 690 C C . ALA A 1 91 ? 1.564 29.266 11.305 1 91.25 91 ALA A C 1
ATOM 692 O O . ALA A 1 91 ? 1.625 30.141 12.172 1 91.25 91 ALA A O 1
ATOM 693 N N . ASP A 1 92 ? 2.389 29.172 10.297 1 93.69 92 ASP A N 1
ATOM 694 C CA . ASP A 1 92 ? 3.5 30.109 10.172 1 93.69 92 ASP A CA 1
ATOM 695 C C . ASP A 1 92 ? 2.994 31.547 9.969 1 93.69 92 ASP A C 1
ATOM 697 O O . ASP A 1 92 ? 3.533 32.5 10.547 1 93.69 92 ASP A O 1
ATOM 701 N N . LYS A 1 93 ? 1.97 31.703 9.156 1 93.81 93 LYS A N 1
ATOM 702 C CA . LYS A 1 93 ? 1.373 33.031 8.914 1 93.81 93 LYS A CA 1
ATOM 703 C C . LYS A 1 93 ? 0.768 33.594 10.188 1 93.81 93 LYS A C 1
ATOM 705 O O . LYS A 1 93 ? 0.952 34.781 10.492 1 93.81 93 LYS A O 1
ATOM 710 N N . ALA A 1 94 ? 0.132 32.781 10.93 1 92.56 94 ALA A N 1
ATOM 711 C CA . ALA A 1 94 ? -0.482 33.219 12.18 1 92.56 94 ALA A CA 1
ATOM 712 C C . ALA A 1 94 ? 0.578 33.625 13.195 1 92.56 94 ALA A C 1
ATOM 714 O O . ALA A 1 94 ? 0.419 34.625 13.891 1 92.56 94 ALA A O 1
ATOM 715 N N . LYS A 1 95 ? 1.675 32.906 13.172 1 91.94 95 LYS A N 1
ATOM 716 C CA . LYS A 1 95 ? 2.773 33.219 14.086 1 91.94 95 LYS A CA 1
ATOM 717 C C . LYS A 1 95 ? 3.434 34.531 13.719 1 91.94 95 LYS A C 1
ATOM 719 O O . LYS A 1 95 ? 3.773 35.312 14.602 1 91.94 95 LYS A O 1
ATOM 724 N N . ALA A 1 96 ? 3.59 34.75 12.445 1 94.56 96 ALA A N 1
ATOM 725 C CA . ALA A 1 96 ? 4.168 36 11.977 1 94.56 96 ALA A CA 1
ATOM 726 C C . ALA A 1 96 ? 3.287 37.188 12.352 1 94.56 96 ALA A C 1
ATOM 728 O O . ALA A 1 96 ? 3.785 38.219 12.812 1 94.56 96 ALA A O 1
ATOM 729 N N . GLU A 1 97 ? 1.978 37.031 12.203 1 93.81 97 GLU A N 1
ATOM 730 C CA . GLU A 1 97 ? 1.022 38.094 12.586 1 93.81 97 GLU A CA 1
ATOM 731 C C . GLU A 1 97 ? 1.055 38.344 14.086 1 93.81 97 GLU A C 1
ATOM 733 O O . GLU A 1 97 ? 0.988 39.5 14.523 1 93.81 97 GLU A O 1
ATOM 738 N N . ASN A 1 98 ? 1.204 37.25 14.812 1 94.19 98 ASN A N 1
ATOM 739 C CA . ASN A 1 98 ? 1.31 37.344 16.266 1 94.19 98 ASN A CA 1
ATOM 740 C C . ASN A 1 98 ? 2.518 38.188 16.688 1 94.19 98 ASN A C 1
ATOM 742 O O . ASN A 1 98 ? 2.416 39.031 17.578 1 94.19 98 ASN A O 1
ATOM 746 N N . GLU A 1 99 ? 3.607 37.906 16.031 1 93.75 99 GLU A N 1
ATOM 747 C CA .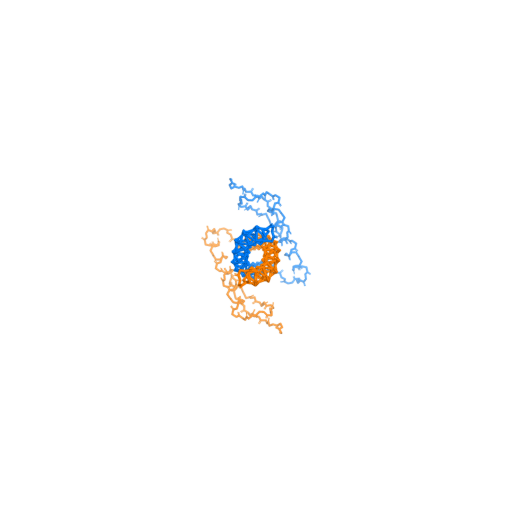 GLU A 1 99 ? 4.824 38.656 16.328 1 93.75 99 GLU A CA 1
ATOM 748 C C . GLU A 1 99 ? 4.652 40.156 16.047 1 93.75 99 GLU A C 1
ATOM 750 O O . GLU A 1 99 ? 5.094 41 16.828 1 93.75 99 GLU A O 1
ATOM 755 N N . THR A 1 100 ? 4 40.562 14.961 1 94.69 100 THR A N 1
ATOM 756 C CA . THR A 1 100 ? 3.725 41.938 14.586 1 94.69 100 THR A CA 1
ATOM 757 C C . THR A 1 100 ? 2.807 42.625 15.609 1 94.69 100 THR A C 1
ATOM 759 O O . THR A 1 100 ? 3.064 43.75 16.047 1 94.69 100 THR A O 1
ATOM 762 N N . LEU A 1 101 ? 1.811 41.906 16.078 1 92.75 101 LEU A N 1
ATOM 763 C CA . LEU A 1 101 ? 0.842 42.438 17.031 1 92.75 101 LEU A CA 1
ATOM 764 C C . LEU A 1 101 ? 1.483 42.656 18.406 1 92.75 101 LEU A C 1
ATOM 766 O O . LEU A 1 101 ? 1.179 43.625 19.094 1 92.75 101 LEU A O 1
ATOM 770 N N . LYS A 1 102 ? 2.377 41.781 18.75 1 92.94 102 LYS A N 1
ATOM 771 C CA . LYS A 1 102 ? 3.102 41.906 20.016 1 92.94 102 LYS A CA 1
ATOM 772 C C . LYS A 1 102 ? 3.979 43.156 20.031 1 92.94 102 LYS A C 1
ATOM 774 O O . LYS A 1 102 ? 4.039 43.875 21.031 1 92.94 102 LYS A O 1
ATOM 779 N N . ARG A 1 103 ? 4.594 43.469 18.906 1 95.25 103 ARG A N 1
ATOM 780 C CA . ARG A 1 103 ? 5.414 44.688 18.781 1 95.25 103 ARG A CA 1
ATOM 781 C C . ARG A 1 103 ? 4.566 45.938 18.875 1 95.25 103 ARG A C 1
ATOM 783 O O . ARG A 1 103 ? 4.941 46.906 19.562 1 95.25 103 ARG A O 1
ATOM 790 N N . GLU A 1 104 ? 3.387 45.906 18.219 1 93.12 104 GLU A N 1
ATOM 791 C CA . GLU A 1 104 ? 2.461 47.031 18.266 1 93.12 104 GLU A CA 1
ATOM 792 C C . GLU A 1 104 ? 1.94 47.25 19.688 1 93.12 104 GLU A C 1
ATOM 794 O O . GLU A 1 104 ? 1.867 48.406 20.141 1 93.12 104 GLU A O 1
ATOM 799 N N . ASN A 1 105 ? 1.629 46.156 20.328 1 93.06 105 ASN A N 1
ATOM 800 C CA . ASN A 1 105 ? 1.143 46.219 21.703 1 93.06 105 ASN A CA 1
ATOM 801 C C . ASN A 1 105 ? 2.197 46.812 22.641 1 93.06 105 ASN A C 1
ATOM 803 O O . ASN A 1 105 ? 1.887 47.656 23.5 1 93.06 105 ASN A O 1
ATOM 807 N N . ALA A 1 106 ? 3.463 46.406 22.438 1 92.69 106 ALA A N 1
ATOM 808 C CA . ALA A 1 106 ? 4.566 46.906 23.25 1 92.69 106 ALA A CA 1
ATOM 809 C C . ALA A 1 106 ? 4.762 48.406 23.031 1 92.69 106 ALA A C 1
ATOM 811 O O . ALA A 1 106 ? 4.953 49.156 23.984 1 92.69 106 ALA A O 1
ATOM 812 N N . ALA A 1 107 ? 4.621 48.906 21.781 1 94.44 107 ALA A N 1
ATOM 813 C CA . ALA A 1 107 ? 4.766 50.312 21.422 1 94.44 107 ALA A CA 1
ATOM 814 C C . ALA A 1 107 ? 3.643 51.125 22.031 1 94.44 107 ALA A C 1
ATOM 816 O O . ALA A 1 107 ? 3.885 52.219 22.578 1 94.44 107 ALA A O 1
ATOM 817 N N . LEU A 1 108 ? 2.455 50.656 22.078 1 90.81 108 LEU A N 1
ATOM 818 C CA . LEU A 1 108 ? 1.3 51.375 22.625 1 90.81 108 LEU A CA 1
ATOM 819 C C . LEU A 1 108 ? 1.395 51.469 24.141 1 90.81 108 LEU A C 1
ATOM 821 O O . LEU A 1 108 ? 1.077 52.531 24.703 1 90.81 108 LEU A O 1
ATOM 825 N N . ARG A 1 109 ? 1.86 50.375 24.797 1 92.25 109 ARG A N 1
ATOM 826 C CA . ARG A 1 109 ? 2.033 50.375 26.25 1 92.25 109 ARG A CA 1
ATOM 827 C C . ARG A 1 109 ? 3.08 51.406 26.672 1 92.25 109 ARG A C 1
ATOM 829 O O . ARG A 1 109 ? 2.908 52.094 27.672 1 92.25 109 ARG A O 1
ATOM 836 N N . GLU A 1 110 ? 4.109 51.531 25.812 1 92.88 110 GLU A N 1
ATOM 837 C CA . GLU A 1 110 ? 5.152 52.531 26.078 1 92.88 110 GLU A CA 1
ATOM 838 C C . GLU A 1 110 ? 4.617 53.938 25.938 1 92.88 110 GLU A C 1
ATOM 840 O O . GLU A 1 110 ? 4.902 54.812 26.766 1 92.88 110 GLU A O 1
ATOM 845 N N . GLN A 1 111 ? 3.846 54.25 24.922 1 92.06 111 GLN A N 1
ATOM 846 C CA . GLN A 1 111 ? 3.264 55.562 24.688 1 92.06 111 GLN A CA 1
ATOM 847 C C . GLN A 1 111 ? 2.301 55.938 25.797 1 92.06 111 GLN A C 1
ATOM 849 O O . GLN A 1 111 ? 2.297 57.094 26.266 1 92.06 111 GLN A O 1
ATOM 854 N N . LEU A 1 112 ? 1.558 55.031 26.312 1 89 112 LEU A N 1
ATOM 855 C CA . LEU A 1 112 ? 0.605 55.281 27.391 1 89 112 LEU A CA 1
ATOM 856 C C . LEU A 1 112 ? 1.329 55.594 28.703 1 89 112 LEU A C 1
ATOM 858 O O . LEU A 1 112 ? 0.921 56.469 29.453 1 89 112 LEU A O 1
ATOM 862 N N . ALA A 1 113 ? 2.385 54.812 28.922 1 90.19 113 ALA A N 1
ATOM 863 C CA . ALA A 1 113 ? 3.174 55.031 30.125 1 90.19 113 ALA A CA 1
ATOM 864 C C . ALA A 1 113 ? 3.785 56.438 30.125 1 90.19 113 ALA A C 1
ATOM 866 O O . ALA A 1 113 ? 3.785 57.094 31.156 1 90.19 113 ALA A O 1
ATOM 867 N N . LYS A 1 114 ? 4.219 56.969 28.953 1 90.69 114 LYS A N 1
ATOM 868 C CA . LYS A 1 114 ? 4.824 58.281 28.828 1 90.69 114 LYS A CA 1
ATOM 869 C C . LYS A 1 114 ? 3.787 59.375 29.031 1 90.69 114 LYS A C 1
ATOM 871 O O . LYS A 1 114 ? 4.078 60.406 29.641 1 90.69 114 LYS A O 1
ATOM 876 N N . LEU A 1 115 ? 2.568 59.125 28.656 1 86.56 115 LEU A N 1
ATOM 877 C CA . LEU A 1 115 ? 1.509 60.125 28.766 1 86.56 115 LEU A CA 1
ATOM 878 C C . LEU A 1 115 ? 0.965 60.188 30.188 1 86.56 115 LEU A C 1
ATOM 880 O O . LEU A 1 115 ? 0.601 61.281 30.672 1 86.56 115 LEU A O 1
ATOM 884 N N . GLN A 1 116 ? 0.92 59.125 30.891 1 84.62 116 GLN A N 1
ATOM 885 C CA . GLN A 1 116 ? 0.428 59.062 32.25 1 84.62 116 GLN A CA 1
ATOM 886 C C . GLN A 1 116 ? 1.453 59.656 33.219 1 84.62 116 GLN A C 1
ATOM 888 O O . GLN A 1 116 ? 1.094 60.156 34.312 1 84.62 116 GLN A O 1
ATOM 893 N N . GLN A 1 117 ? 2.738 59.562 33.031 1 81.38 117 GLN A N 1
ATOM 894 C CA . GLN A 1 117 ? 3.766 60.156 33.875 1 81.38 117 GLN A CA 1
ATOM 895 C C . GLN A 1 117 ? 3.848 61.656 33.688 1 81.38 117 GLN A C 1
ATOM 897 O O . GLN A 1 117 ? 4.301 62.375 34.594 1 81.38 117 GLN A O 1
ATOM 902 N N . LYS A 1 118 ? 3.348 62.188 32.625 1 68.44 118 LYS A N 1
ATOM 903 C CA . LYS A 1 118 ? 3.234 63.625 32.531 1 68.44 118 LYS A CA 1
ATOM 904 C C . LYS A 1 118 ? 1.938 64.125 33.156 1 68.44 118 LYS A C 1
ATOM 906 O O . LYS A 1 118 ? 0.944 63.406 33.219 1 68.44 118 LYS A O 1
ATOM 911 N N . MET B 1 1 ? -22.688 -13.359 -4.031 1 73.69 1 MET B N 1
ATOM 912 C CA . MET B 1 1 ? -22.891 -14.773 -4.359 1 73.69 1 MET B CA 1
ATOM 913 C C . MET B 1 1 ? -21.656 -15.359 -5.031 1 73.69 1 MET B C 1
ATOM 915 O O . MET B 1 1 ? -20.938 -14.648 -5.75 1 73.69 1 MET B O 1
ATOM 919 N N . VAL B 1 2 ? -21.328 -16.656 -4.578 1 82.81 2 VAL B N 1
ATOM 920 C CA . VAL B 1 2 ? -20.203 -17.344 -5.18 1 82.81 2 VAL B CA 1
ATOM 921 C C . VAL B 1 2 ? -20.562 -17.812 -6.586 1 82.81 2 VAL B C 1
ATOM 923 O O . VAL B 1 2 ? -21.609 -18.438 -6.793 1 82.81 2 VAL B O 1
ATOM 926 N N . ASN B 1 3 ? -19.938 -17.297 -7.594 1 87.25 3 ASN B N 1
ATOM 927 C CA . ASN B 1 3 ? -20.125 -17.672 -8.992 1 87.25 3 ASN B CA 1
ATOM 928 C C . ASN B 1 3 ? -18.984 -18.562 -9.492 1 87.25 3 ASN B C 1
ATOM 930 O O . ASN B 1 3 ? -17.875 -18.5 -8.992 1 87.25 3 ASN B O 1
ATOM 934 N N . LYS B 1 4 ? -19.359 -19.469 -10.359 1 92.81 4 LYS B N 1
ATOM 935 C CA . LYS B 1 4 ? -18.359 -20.328 -10.984 1 92.81 4 LYS B CA 1
ATOM 936 C C . LYS B 1 4 ? -18.047 -19.844 -12.406 1 92.81 4 LYS B C 1
ATOM 938 O O . LYS B 1 4 ? -18.906 -19.891 -13.289 1 92.81 4 LYS B O 1
ATOM 943 N N . VAL B 1 5 ? -16.859 -19.438 -12.617 1 95.19 5 VAL B N 1
ATOM 944 C CA . VAL B 1 5 ? -16.422 -18.953 -13.922 1 95.19 5 VAL B CA 1
ATOM 945 C C . VAL B 1 5 ? -15.531 -19.984 -14.594 1 95.19 5 VAL B C 1
ATOM 947 O O . VAL B 1 5 ? -14.57 -20.484 -13.992 1 95.19 5 VAL B O 1
ATOM 950 N N . ARG B 1 6 ? -15.852 -20.328 -15.883 1 95.94 6 ARG B N 1
ATOM 951 C CA . ARG B 1 6 ? -15.062 -21.312 -16.625 1 95.94 6 ARG B CA 1
ATOM 952 C C . ARG B 1 6 ? -14.023 -20.625 -17.5 1 95.94 6 ARG B C 1
ATOM 954 O O . ARG B 1 6 ? -14.352 -19.75 -18.297 1 95.94 6 ARG B O 1
ATOM 961 N N . VAL B 1 7 ? -12.812 -21.031 -17.312 1 96.81 7 VAL B N 1
ATOM 962 C CA . VAL B 1 7 ? -11.719 -20.469 -18.094 1 96.81 7 VAL B CA 1
ATOM 963 C C . VAL B 1 7 ? -10.812 -21.578 -18.609 1 96.81 7 VAL B C 1
ATOM 965 O O . VAL B 1 7 ? -10.875 -22.719 -18.109 1 96.81 7 VAL B O 1
ATOM 968 N N . THR B 1 8 ? -10.078 -21.281 -19.719 1 97.06 8 THR B N 1
ATOM 969 C CA . THR B 1 8 ? -9.094 -22.219 -20.25 1 97.06 8 THR B CA 1
ATOM 970 C C . THR B 1 8 ? -7.68 -21.703 -20.016 1 97.06 8 THR B C 1
ATOM 972 O O . THR B 1 8 ? -7.332 -20.594 -20.438 1 97.06 8 THR B O 1
ATOM 975 N N . ILE B 1 9 ? -6.91 -22.469 -19.234 1 97.5 9 ILE B N 1
ATOM 976 C CA . ILE B 1 9 ? -5.52 -22.125 -18.938 1 97.5 9 ILE B CA 1
ATOM 977 C C . ILE B 1 9 ? -4.602 -23.266 -19.375 1 97.5 9 ILE B C 1
ATOM 979 O O . ILE B 1 9 ? -4.824 -24.422 -19.016 1 97.5 9 ILE B O 1
ATOM 983 N N . ALA B 1 10 ? -3.562 -22.859 -20.125 1 95.12 10 ALA B N 1
ATOM 984 C CA . ALA B 1 10 ? -2.617 -23.844 -20.656 1 95.12 10 ALA B CA 1
ATOM 985 C C . ALA B 1 10 ? -3.348 -25 -21.344 1 95.12 10 ALA B C 1
ATOM 987 O O . ALA B 1 10 ? -3.016 -26.172 -21.125 1 95.12 10 ALA B O 1
ATOM 988 N N . GLY B 1 11 ? -4.488 -24.75 -22.062 1 94.06 11 GLY B N 1
ATOM 989 C CA . GLY B 1 11 ? -5.215 -25.703 -22.891 1 94.06 11 GLY B CA 1
ATOM 990 C C . GLY B 1 11 ? -6.207 -26.531 -22.094 1 94.06 11 GLY B C 1
ATOM 991 O O . GLY B 1 11 ? -6.914 -27.359 -22.672 1 94.06 11 GLY B O 1
ATOM 992 N N . ALA B 1 12 ? -6.293 -26.391 -20.797 1 94.94 12 ALA B N 1
ATOM 993 C CA . ALA B 1 12 ? -7.195 -27.172 -19.953 1 94.94 12 ALA B CA 1
ATOM 994 C C . ALA B 1 12 ? -8.297 -26.297 -19.375 1 94.94 12 ALA B C 1
ATOM 996 O O . ALA B 1 12 ? -8.055 -25.156 -19.016 1 94.94 12 ALA B O 1
ATOM 997 N N . PRO B 1 13 ? -9.445 -26.891 -19.281 1 95.44 13 PRO B N 1
ATOM 998 C CA . PRO B 1 13 ? -10.547 -26.141 -18.688 1 95.44 13 PRO B CA 1
ATOM 999 C C . PRO B 1 13 ? -10.492 -26.109 -17.172 1 95.44 13 PRO B C 1
ATOM 1001 O O . PRO B 1 13 ? -10.133 -27.109 -16.531 1 95.44 13 PRO B O 1
ATOM 1004 N N . TYR B 1 14 ? -10.844 -24.938 -16.547 1 94.19 14 TYR B N 1
ATOM 1005 C CA . TYR B 1 14 ? -10.883 -24.734 -15.109 1 94.19 14 TYR B CA 1
ATOM 1006 C C . TYR B 1 14 ? -12.156 -24 -14.695 1 94.19 14 TYR B C 1
ATOM 1008 O O . TYR B 1 14 ? -12.594 -23.062 -15.375 1 94.19 14 TYR B O 1
ATOM 1016 N N . ALA B 1 15 ? -12.781 -24.516 -13.656 1 93.06 15 ALA B N 1
ATOM 1017 C CA . ALA B 1 15 ? -13.898 -23.812 -13.039 1 93.06 15 ALA B CA 1
ATOM 1018 C C . ALA B 1 15 ? -13.461 -23.094 -11.766 1 93.06 15 ALA B C 1
ATOM 1020 O O . ALA B 1 15 ? -13.125 -23.75 -10.766 1 93.06 15 ALA B O 1
ATOM 1021 N N . ILE B 1 16 ? -13.477 -21.812 -11.742 1 92.5 16 ILE B N 1
ATOM 1022 C CA . ILE B 1 16 ? -12.984 -21.016 -10.617 1 92.5 16 ILE B CA 1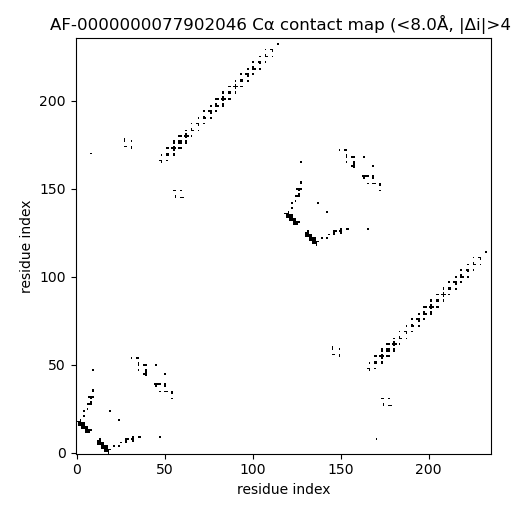
ATOM 1023 C C . ILE B 1 16 ? -14.164 -20.453 -9.836 1 92.5 16 ILE B C 1
ATOM 1025 O O . ILE B 1 16 ? -14.984 -19.719 -10.383 1 92.5 16 ILE B O 1
ATOM 1029 N N . ALA B 1 17 ? -14.258 -20.828 -8.578 1 90.38 17 ALA B N 1
ATOM 1030 C CA . ALA B 1 17 ? -15.25 -20.234 -7.684 1 90.38 17 ALA B CA 1
ATOM 1031 C C . ALA B 1 17 ? -14.789 -18.859 -7.18 1 90.38 17 ALA B C 1
ATOM 1033 O O . ALA B 1 17 ? -13.68 -18.734 -6.664 1 90.38 17 ALA B O 1
ATOM 1034 N N . THR B 1 18 ? -15.562 -17.891 -7.402 1 91.31 18 THR B N 1
ATOM 1035 C CA . THR B 1 18 ? -15.133 -16.562 -7.023 1 91.31 18 THR B CA 1
ATOM 1036 C C . THR B 1 18 ? -16.344 -15.672 -6.707 1 91.31 18 THR B C 1
ATOM 1038 O O . THR B 1 18 ? -17.469 -15.992 -7.086 1 91.31 18 THR B O 1
ATOM 1041 N N . THR B 1 19 ? -16.156 -14.672 -5.914 1 92.25 19 THR B N 1
ATOM 1042 C CA . THR B 1 19 ? -17.156 -13.633 -5.66 1 92.25 19 THR B CA 1
ATOM 1043 C C . THR B 1 19 ? -16.891 -12.406 -6.531 1 92.25 19 THR B C 1
ATOM 1045 O O . THR B 1 19 ? -17.688 -11.461 -6.531 1 92.25 19 THR B O 1
ATOM 1048 N N . ASP B 1 20 ? -15.789 -12.484 -7.371 1 92.75 20 ASP B N 1
ATOM 1049 C CA . ASP B 1 20 ? -15.422 -11.375 -8.25 1 92.75 20 ASP B CA 1
ATOM 1050 C C . ASP B 1 20 ? -16.172 -11.453 -9.578 1 92.75 20 ASP B C 1
ATOM 1052 O O . ASP B 1 20 ? -16.906 -12.414 -9.828 1 92.75 20 ASP B O 1
ATOM 1056 N N . THR B 1 21 ? -16.078 -10.406 -10.359 1 92.38 21 THR B N 1
ATOM 1057 C CA . THR B 1 21 ? -16.734 -10.367 -11.664 1 92.38 21 THR B CA 1
ATOM 1058 C C . THR B 1 21 ? -16.094 -11.367 -12.625 1 92.38 21 THR B C 1
ATOM 1060 O O . THR B 1 21 ? -14.906 -11.664 -12.508 1 92.38 21 THR B O 1
ATOM 1063 N N . GLU B 1 22 ? -16.875 -11.852 -13.555 1 94.5 22 GLU B N 1
ATOM 1064 C CA . GLU B 1 22 ? -16.391 -12.781 -14.562 1 94.5 22 GLU B CA 1
ATOM 1065 C C . GLU B 1 22 ? -15.273 -12.156 -15.391 1 94.5 22 GLU B C 1
ATOM 1067 O O . GLU B 1 22 ? -14.281 -12.82 -15.711 1 94.5 22 GLU B O 1
ATOM 1072 N N . ASN B 1 23 ? -15.469 -10.898 -15.711 1 95.62 23 ASN B N 1
ATOM 1073 C CA . ASN B 1 23 ? -14.469 -10.195 -16.5 1 95.62 23 ASN B CA 1
ATOM 1074 C C . ASN B 1 23 ? -13.117 -10.148 -15.789 1 95.62 23 ASN B C 1
ATOM 1076 O O . ASN B 1 23 ? -12.07 -10.336 -16.406 1 95.62 23 ASN B O 1
ATOM 1080 N N . TYR B 1 24 ? -13.148 -9.898 -14.531 1 96 24 TYR B N 1
ATOM 1081 C CA . TYR B 1 24 ? -11.93 -9.828 -13.734 1 96 24 TYR B CA 1
ATOM 1082 C C . TYR B 1 24 ? -11.219 -11.172 -13.711 1 96 24 TYR B C 1
ATOM 1084 O O . TYR B 1 24 ? -10.008 -11.25 -13.961 1 96 24 TYR B O 1
ATOM 1092 N N . ILE B 1 25 ? -11.953 -12.242 -13.531 1 96.5 25 ILE B N 1
ATOM 1093 C CA . ILE B 1 25 ? -11.383 -13.586 -13.469 1 96.5 25 ILE B CA 1
ATOM 1094 C C . ILE B 1 25 ? -10.82 -13.969 -14.828 1 96.5 25 ILE B C 1
ATOM 1096 O O . ILE B 1 25 ? -9.75 -14.57 -14.914 1 96.5 25 ILE B O 1
ATOM 1100 N N . THR B 1 26 ? -11.5 -13.633 -15.867 1 96.62 26 THR B N 1
ATOM 1101 C CA . THR B 1 26 ? -11.055 -13.922 -17.219 1 96.62 26 THR B CA 1
ATOM 1102 C C . THR B 1 26 ? -9.734 -13.211 -17.516 1 96.62 26 THR B C 1
ATOM 1104 O O . THR B 1 26 ? -8.859 -13.773 -18.172 1 96.62 26 THR B O 1
ATOM 1107 N N . THR B 1 27 ? -9.625 -12.023 -17.047 1 97.31 27 THR B N 1
ATOM 1108 C CA . THR B 1 27 ? -8.391 -11.258 -17.25 1 97.31 27 THR B CA 1
ATOM 1109 C C . THR B 1 27 ? -7.227 -11.914 -16.516 1 97.31 27 THR B C 1
ATOM 1111 O O . THR B 1 27 ? -6.117 -11.992 -17.047 1 97.31 27 THR B O 1
ATOM 1114 N N . LEU B 1 28 ? -7.492 -12.352 -15.305 1 97.81 28 LEU B N 1
ATOM 1115 C CA . LEU B 1 28 ? -6.469 -13.047 -14.539 1 97.81 28 LEU B CA 1
ATOM 1116 C C . LEU B 1 28 ? -6.039 -14.328 -15.25 1 97.81 28 LEU B C 1
ATOM 1118 O O . LEU B 1 28 ? -4.844 -14.609 -15.367 1 97.81 28 LEU B O 1
ATOM 1122 N N . ALA B 1 29 ? -7.023 -15.086 -15.695 1 98.19 29 ALA B N 1
ATOM 1123 C CA . ALA B 1 29 ? -6.758 -16.344 -16.391 1 98.19 29 ALA B CA 1
ATOM 1124 C C . ALA B 1 29 ? -5.941 -16.109 -17.656 1 98.19 29 ALA B C 1
ATOM 1126 O O . ALA B 1 29 ? -5.016 -16.875 -17.953 1 98.19 29 ALA B O 1
ATOM 1127 N N . LYS B 1 30 ? -6.328 -15.094 -18.344 1 98.06 30 LYS B N 1
ATOM 1128 C CA . LYS B 1 30 ? -5.602 -14.758 -19.562 1 98.06 30 LYS B CA 1
ATOM 1129 C C . LYS B 1 30 ? -4.148 -14.414 -19.25 1 98.06 30 LYS B C 1
ATOM 1131 O O . LYS B 1 30 ? -3.24 -14.852 -19.969 1 98.06 30 LYS B O 1
ATOM 1136 N N . LYS B 1 31 ? -3.928 -13.617 -18.25 1 98.5 31 LYS B N 1
ATOM 1137 C CA . LYS B 1 31 ? -2.572 -13.258 -17.859 1 98.5 31 LYS B CA 1
ATOM 1138 C C . LYS B 1 31 ? -1.745 -14.5 -17.516 1 98.5 31 LYS B C 1
ATOM 1140 O O . LYS B 1 31 ? -0.605 -14.625 -17.969 1 98.5 31 LYS B O 1
ATOM 1145 N N . LEU B 1 32 ? -2.318 -15.32 -16.703 1 98.5 32 LEU B N 1
ATOM 1146 C CA . LEU B 1 32 ? -1.628 -16.547 -16.328 1 98.5 32 LEU B CA 1
ATOM 1147 C C . LEU B 1 32 ? -1.363 -17.422 -17.562 1 98.5 32 LEU B C 1
ATOM 1149 O O . LEU B 1 32 ? -0.257 -17.938 -17.734 1 98.5 32 LEU B O 1
ATOM 1153 N N . ASP B 1 33 ? -2.32 -17.641 -18.469 1 98.31 33 ASP B N 1
ATOM 1154 C CA . ASP B 1 33 ? -2.168 -18.406 -19.703 1 98.31 33 ASP B CA 1
ATOM 1155 C C . ASP B 1 33 ? -1.036 -17.844 -20.562 1 98.31 33 ASP B C 1
ATOM 1157 O O . ASP B 1 33 ? -0.21 -18.594 -21.078 1 98.31 33 ASP B O 1
ATOM 1161 N N . ASP B 1 34 ? -1.034 -16.531 -20.672 1 98.19 34 ASP B N 1
ATOM 1162 C CA . ASP B 1 34 ? 0.009 -15.859 -21.453 1 98.19 34 ASP B CA 1
ATOM 1163 C C . ASP B 1 34 ? 1.387 -16.109 -20.844 1 98.19 34 ASP B C 1
ATOM 1165 O O . ASP B 1 34 ? 2.35 -16.375 -21.562 1 98.19 34 ASP B O 1
ATOM 1169 N N . ASP B 1 35 ? 1.492 -16.031 -19.562 1 98 35 ASP B N 1
ATOM 1170 C CA . ASP B 1 35 ? 2.77 -16.203 -18.875 1 98 35 ASP B CA 1
ATOM 1171 C C . ASP B 1 35 ? 3.273 -17.641 -19.016 1 98 35 ASP B C 1
ATOM 1173 O O . ASP B 1 35 ? 4.457 -17.859 -19.266 1 98 35 ASP B O 1
ATOM 1177 N N . ILE B 1 36 ? 2.377 -18.562 -18.828 1 97.88 36 ILE B N 1
ATOM 1178 C CA . ILE B 1 36 ? 2.744 -19.969 -19 1 97.88 36 ILE B CA 1
ATOM 1179 C C . ILE B 1 36 ? 3.211 -20.219 -20.422 1 97.88 36 ILE B C 1
ATOM 1181 O O . ILE B 1 36 ? 4.25 -20.844 -20.641 1 97.88 36 ILE B O 1
ATOM 1185 N N . THR B 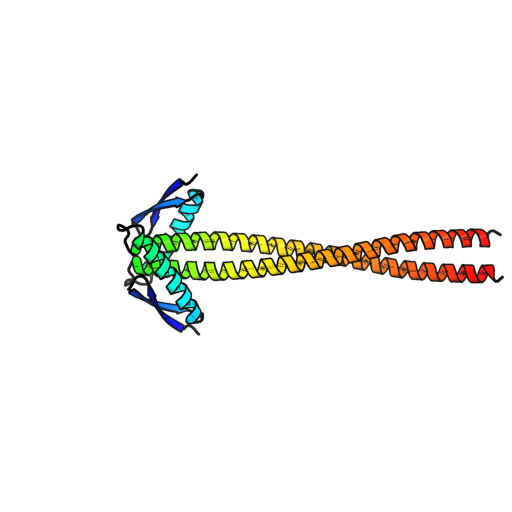1 37 ? 2.461 -19.734 -21.391 1 97 37 THR B N 1
ATOM 1186 C CA . THR B 1 37 ? 2.791 -19.906 -22.797 1 97 37 THR B CA 1
ATOM 1187 C C . THR B 1 37 ? 4.164 -19.312 -23.109 1 97 37 THR B C 1
ATOM 1189 O O . THR B 1 37 ? 4.969 -19.938 -23.812 1 97 37 THR B O 1
ATOM 1192 N N . LYS B 1 38 ? 4.387 -18.203 -22.594 1 97.31 38 LYS B N 1
ATOM 1193 C CA . LYS B 1 38 ? 5.676 -17.531 -22.781 1 97.31 38 LYS B CA 1
ATOM 1194 C C . LYS B 1 38 ? 6.816 -18.391 -22.25 1 97.31 38 LYS B C 1
ATOM 1196 O O . LYS B 1 38 ? 7.855 -18.531 -22.891 1 97.31 38 LYS B O 1
ATOM 1201 N N . LEU B 1 39 ? 6.633 -18.938 -21.047 1 96.06 39 LEU B N 1
ATOM 1202 C CA . LEU B 1 39 ? 7.652 -19.781 -20.438 1 96.06 39 LEU B CA 1
ATOM 1203 C C . LEU B 1 39 ? 7.891 -21.047 -21.25 1 96.06 39 LEU B C 1
ATOM 1205 O O . LEU B 1 39 ? 9.031 -21.453 -21.438 1 96.06 39 LEU B O 1
ATOM 1209 N N . LEU B 1 40 ? 6.836 -21.625 -21.766 1 95.44 40 LEU B N 1
ATOM 1210 C CA . LEU B 1 40 ? 6.938 -22.828 -22.578 1 95.44 40 LEU B CA 1
ATOM 1211 C C . LEU B 1 40 ? 7.648 -22.547 -23.906 1 95.44 40 LEU B C 1
ATOM 1213 O O . LEU B 1 40 ? 8.414 -23.375 -24.391 1 95.44 40 LEU B O 1
ATOM 1217 N N . ASP B 1 41 ? 7.383 -21.438 -24.469 1 95.44 41 ASP B N 1
ATOM 1218 C CA . ASP B 1 41 ? 7.984 -21.031 -25.734 1 95.44 41 ASP B CA 1
ATOM 1219 C C . ASP B 1 41 ? 9.484 -20.781 -25.562 1 95.44 41 ASP B C 1
ATOM 1221 O O . ASP B 1 41 ? 10.258 -20.984 -26.5 1 95.44 41 ASP B O 1
ATOM 1225 N N . ASN B 1 42 ? 9.883 -20.297 -24.469 1 93.31 42 ASN B N 1
ATOM 1226 C CA . ASN B 1 42 ? 11.281 -19.953 -24.203 1 93.31 42 ASN B CA 1
ATOM 1227 C C . ASN B 1 42 ? 12.109 -21.172 -23.844 1 93.31 42 ASN B C 1
ATOM 1229 O O . ASN B 1 42 ? 13.336 -21.156 -23.938 1 93.31 42 ASN B O 1
ATOM 1233 N N . ASN B 1 43 ? 11.461 -22.109 -23.297 1 89.56 43 ASN B N 1
ATOM 1234 C CA . ASN B 1 43 ? 12.117 -23.359 -22.906 1 89.56 43 ASN B CA 1
ATOM 1235 C C . ASN B 1 43 ? 11.328 -24.578 -23.359 1 89.56 43 ASN B C 1
ATOM 1237 O O . ASN B 1 43 ? 10.383 -25 -22.703 1 89.56 43 ASN B O 1
ATOM 1241 N N . GLY B 1 44 ? 11.797 -25.141 -24.453 1 85.25 44 GLY B N 1
ATOM 1242 C CA . GLY B 1 44 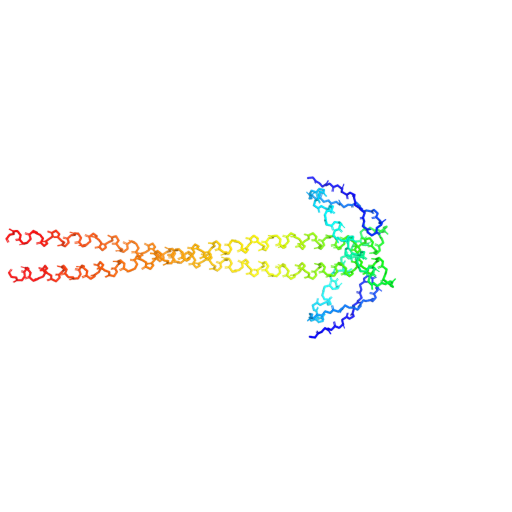? 11.102 -26.25 -25.062 1 85.25 44 GLY B CA 1
ATOM 1243 C C . GLY B 1 44 ? 11.031 -27.469 -24.188 1 85.25 44 GLY B C 1
ATOM 1244 O O . GLY B 1 44 ? 10.195 -28.359 -24.391 1 85.25 44 GLY B O 1
ATOM 1245 N N . ASN B 1 45 ? 11.883 -27.531 -23.125 1 89.94 45 ASN B N 1
ATOM 1246 C CA . ASN B 1 45 ? 11.93 -28.703 -22.266 1 89.94 45 ASN B CA 1
ATOM 1247 C C . ASN B 1 45 ? 11.062 -28.531 -21.016 1 89.94 45 ASN B C 1
ATOM 1249 O O . ASN B 1 45 ? 10.984 -29.422 -20.172 1 89.94 45 ASN B O 1
ATOM 1253 N N . LEU B 1 46 ? 10.312 -27.5 -20.906 1 92.31 46 LEU B N 1
ATOM 1254 C CA . LEU B 1 46 ? 9.5 -27.234 -19.719 1 92.31 46 LEU B CA 1
ATOM 1255 C C . LEU B 1 46 ? 8.125 -27.875 -19.844 1 92.31 46 LEU B C 1
ATOM 1257 O O . LEU B 1 46 ? 7.496 -27.812 -20.906 1 92.31 46 LEU B O 1
ATOM 1261 N N . SER B 1 47 ? 7.691 -28.547 -18.844 1 95.12 47 SER B N 1
ATOM 1262 C CA . SER B 1 47 ? 6.32 -29.047 -18.781 1 95.12 47 SER B CA 1
ATOM 1263 C C . SER B 1 47 ? 5.355 -27.953 -18.344 1 95.12 47 SER B C 1
ATOM 1265 O O . SER B 1 47 ? 5.77 -26.953 -17.75 1 95.12 47 SER B O 1
ATOM 1267 N N . VAL B 1 48 ? 4.082 -28.094 -18.641 1 95.69 48 VAL B N 1
ATOM 1268 C CA . VAL B 1 48 ? 3.051 -27.156 -18.203 1 95.69 48 VAL B CA 1
ATOM 1269 C C . VAL B 1 48 ? 3.062 -27.062 -16.672 1 95.69 48 VAL B C 1
ATOM 1271 O O . VAL B 1 48 ? 2.895 -25.969 -16.109 1 95.69 48 VAL B O 1
ATOM 1274 N N . THR B 1 49 ? 3.322 -28.203 -16.031 1 96.75 49 THR B N 1
ATOM 1275 C CA . THR B 1 49 ? 3.391 -28.25 -14.578 1 96.75 49 THR B CA 1
ATOM 1276 C C . THR B 1 49 ? 4.504 -27.344 -14.062 1 96.75 49 THR B C 1
ATOM 1278 O O . THR B 1 49 ? 4.27 -26.5 -13.188 1 96.75 49 THR B O 1
ATOM 1281 N N . LYS B 1 50 ? 5.676 -27.484 -14.586 1 95.88 50 LYS B N 1
ATOM 1282 C CA . LYS B 1 50 ? 6.816 -26.672 -14.156 1 95.88 50 LYS B CA 1
ATOM 1283 C C . LYS B 1 50 ? 6.582 -25.188 -14.453 1 95.88 50 LYS B C 1
ATOM 1285 O O . LYS B 1 50 ? 6.895 -24.328 -13.625 1 95.88 50 LYS B O 1
ATOM 1290 N N . ALA B 1 51 ? 6.027 -24.906 -15.609 1 96.75 51 ALA B N 1
ATOM 1291 C CA . ALA B 1 51 ? 5.723 -23.531 -15.984 1 96.75 51 ALA B CA 1
ATOM 1292 C C . ALA B 1 51 ? 4.727 -22.906 -15.008 1 96.75 51 ALA B C 1
ATOM 1294 O O . ALA B 1 51 ? 4.887 -21.75 -14.602 1 96.75 51 ALA B O 1
ATOM 1295 N N . ALA B 1 52 ? 3.693 -23.625 -14.672 1 97.94 52 ALA B N 1
ATOM 1296 C CA . ALA B 1 52 ? 2.689 -23.156 -13.719 1 97.94 52 ALA B CA 1
ATOM 1297 C C . ALA B 1 52 ? 3.312 -22.875 -12.352 1 97.94 52 ALA B C 1
ATOM 1299 O O . ALA B 1 52 ? 3 -21.875 -11.719 1 97.94 52 ALA B O 1
ATOM 1300 N N . VAL B 1 53 ? 4.219 -23.75 -11.953 1 97.62 53 VAL B N 1
ATOM 1301 C CA . VAL B 1 53 ? 4.891 -23.594 -10.664 1 97.62 53 VAL B CA 1
ATOM 1302 C C . VAL B 1 53 ? 5.77 -22.344 -10.695 1 97.62 53 VAL B C 1
ATOM 1304 O O . VAL B 1 53 ? 5.789 -21.578 -9.727 1 97.62 53 VAL B O 1
ATOM 1307 N N . PHE B 1 54 ? 6.477 -22.141 -11.75 1 95.94 54 PHE B N 1
ATOM 1308 C CA . PHE B 1 54 ? 7.301 -20.938 -11.906 1 95.94 54 PHE B CA 1
ATOM 1309 C C . PHE B 1 54 ? 6.445 -19.688 -11.844 1 95.94 54 PHE B C 1
ATOM 1311 O O . PHE B 1 54 ? 6.801 -18.719 -11.164 1 95.94 54 PHE B O 1
ATOM 1318 N N . CYS B 1 55 ? 5.289 -19.641 -12.508 1 97.88 55 CYS B N 1
ATOM 1319 C CA . CYS B 1 55 ? 4.379 -18.516 -12.477 1 97.88 55 CYS B CA 1
ATOM 1320 C C . CYS B 1 55 ? 3.852 -18.266 -11.07 1 97.88 55 CYS B C 1
ATOM 1322 O O . CYS B 1 55 ? 3.797 -17.125 -10.609 1 97.88 55 CYS B O 1
ATOM 1324 N N . ALA B 1 56 ? 3.48 -19.344 -10.422 1 98.31 56 ALA B N 1
ATOM 1325 C CA . ALA B 1 56 ? 2.99 -19.25 -9.055 1 98.31 56 ALA B CA 1
ATOM 1326 C C . ALA B 1 56 ? 4.039 -18.625 -8.141 1 98.31 56 ALA B C 1
ATOM 1328 O O . ALA B 1 56 ? 3.73 -17.734 -7.344 1 98.31 56 ALA B O 1
ATOM 1329 N N . MET B 1 57 ? 5.281 -19.062 -8.266 1 97.44 57 MET B N 1
ATOM 1330 C CA . MET B 1 57 ? 6.387 -18.531 -7.469 1 97.44 57 MET B CA 1
ATOM 1331 C C . MET B 1 57 ? 6.578 -17.047 -7.723 1 97.44 57 MET B C 1
ATOM 1333 O O . MET B 1 57 ? 6.758 -16.266 -6.785 1 97.44 57 MET B O 1
ATOM 1337 N N . ASP B 1 58 ? 6.523 -16.688 -8.945 1 96.62 58 ASP B N 1
ATOM 1338 C CA . ASP B 1 58 ? 6.691 -15.297 -9.336 1 96.62 58 ASP B CA 1
ATOM 1339 C C . ASP B 1 58 ? 5.586 -14.422 -8.742 1 96.62 58 ASP B C 1
ATOM 1341 O O . ASP B 1 58 ? 5.863 -13.375 -8.156 1 96.62 58 ASP B O 1
ATOM 1345 N N . TYR B 1 59 ? 4.379 -14.891 -8.914 1 97.81 59 TYR B N 1
ATOM 1346 C CA . TYR B 1 59 ? 3.246 -14.133 -8.398 1 97.81 59 TYR B CA 1
ATOM 1347 C C . TYR B 1 59 ? 3.291 -14.047 -6.875 1 97.81 59 TYR B C 1
ATOM 1349 O O . TYR B 1 59 ? 2.961 -13.008 -6.297 1 97.81 59 TYR B O 1
ATOM 1357 N N . LEU B 1 60 ? 3.631 -15.125 -6.223 1 97.56 60 LEU B N 1
ATOM 1358 C CA . LEU B 1 60 ? 3.766 -15.141 -4.77 1 97.56 60 LEU B CA 1
ATOM 1359 C C . LEU B 1 60 ? 4.816 -14.141 -4.305 1 97.56 60 LEU B C 1
ATOM 1361 O O . LEU B 1 60 ? 4.605 -13.422 -3.322 1 97.56 60 LEU B O 1
ATOM 1365 N N . ASP B 1 61 ? 5.945 -14.102 -4.984 1 96.38 61 ASP B N 1
ATOM 1366 C CA . ASP B 1 61 ? 7.004 -13.141 -4.695 1 96.38 61 ASP B CA 1
ATOM 1367 C C . ASP B 1 61 ? 6.488 -11.711 -4.797 1 96.38 61 ASP B C 1
ATOM 1369 O O . ASP B 1 61 ? 6.672 -10.906 -3.877 1 96.38 61 ASP B O 1
ATOM 1373 N N . GLU B 1 62 ? 5.805 -11.43 -5.891 1 95.5 62 GLU B N 1
ATOM 1374 C CA . GLU B 1 62 ? 5.266 -10.094 -6.117 1 95.5 62 GLU B CA 1
ATOM 1375 C C . GLU B 1 62 ? 4.223 -9.734 -5.059 1 95.5 62 GLU B C 1
ATOM 1377 O O . GLU B 1 62 ? 4.195 -8.602 -4.57 1 95.5 62 GLU B O 1
ATOM 1382 N N . TYR B 1 63 ? 3.416 -10.695 -4.773 1 95.75 63 TYR B N 1
ATOM 1383 C CA . TYR B 1 63 ? 2.398 -10.492 -3.746 1 95.75 63 TYR B CA 1
ATOM 1384 C C . TYR B 1 63 ? 3.037 -10.156 -2.404 1 95.75 63 TYR B C 1
ATOM 1386 O O . TYR B 1 63 ? 2.658 -9.172 -1.758 1 95.75 63 TYR B O 1
ATOM 1394 N N . ARG B 1 64 ? 3.936 -10.906 -1.973 1 95.25 64 ARG B N 1
ATOM 1395 C CA . ARG B 1 64 ? 4.598 -10.711 -0.688 1 95.25 64 ARG B CA 1
ATOM 1396 C C . ARG B 1 64 ? 5.293 -9.352 -0.635 1 95.25 64 ARG B C 1
ATOM 1398 O O . ARG B 1 64 ? 5.188 -8.633 0.36 1 95.25 64 ARG B O 1
ATOM 1405 N N . LYS B 1 65 ? 5.996 -8.953 -1.661 1 93.5 65 LYS B N 1
ATOM 1406 C CA . LYS B 1 65 ? 6.691 -7.668 -1.723 1 93.5 65 LYS B CA 1
ATOM 1407 C C . LYS B 1 65 ? 5.707 -6.504 -1.712 1 93.5 65 LYS B C 1
ATOM 1409 O O . LYS B 1 65 ? 5.938 -5.496 -1.042 1 93.5 65 LYS B O 1
ATOM 1414 N N . SER B 1 66 ? 4.598 -6.707 -2.455 1 92.94 66 SER B N 1
ATOM 1415 C CA . SER B 1 66 ? 3.572 -5.672 -2.494 1 92.94 66 SER B CA 1
ATOM 1416 C C . SER B 1 66 ? 2.896 -5.508 -1.136 1 92.94 66 SER B C 1
ATOM 1418 O O . SER B 1 66 ? 2.615 -4.391 -0.705 1 92.94 66 SER B O 1
ATOM 1420 N N . ALA B 1 67 ? 2.609 -6.625 -0.506 1 90.12 67 ALA B N 1
ATOM 1421 C CA . ALA B 1 67 ? 1.983 -6.598 0.813 1 90.12 67 ALA B CA 1
ATOM 1422 C C . ALA B 1 67 ? 2.875 -5.891 1.829 1 90.12 67 ALA B C 1
ATOM 1424 O O . ALA B 1 67 ? 2.389 -5.121 2.66 1 90.12 67 ALA B O 1
ATOM 1425 N N . GLY B 1 68 ? 4.195 -6.09 1.806 1 89.88 68 GLY B N 1
ATOM 1426 C CA . GLY B 1 68 ? 5.141 -5.391 2.662 1 89.88 68 GLY B CA 1
ATOM 1427 C C . GLY B 1 68 ? 5.168 -3.895 2.424 1 89.88 68 GLY B C 1
ATOM 1428 O O . GLY B 1 68 ? 5.191 -3.109 3.373 1 89.88 68 GLY B O 1
ATOM 1429 N N . SER B 1 69 ? 5.109 -3.527 1.196 1 90.38 69 SER B N 1
ATOM 1430 C CA . SER B 1 69 ? 5.098 -2.117 0.825 1 90.38 69 SER B CA 1
ATOM 1431 C C . SER B 1 69 ? 3.836 -1.423 1.327 1 90.38 69 SER B C 1
ATOM 1433 O O . SER B 1 69 ? 3.896 -0.296 1.822 1 90.38 69 SER B O 1
ATOM 1435 N N . ALA B 1 70 ? 2.738 -2.143 1.218 1 89.19 70 ALA B N 1
ATOM 1436 C CA . ALA B 1 70 ? 1.464 -1.597 1.678 1 89.19 70 ALA B CA 1
ATOM 1437 C C . ALA B 1 70 ? 1.493 -1.328 3.18 1 89.19 70 ALA B C 1
ATOM 1439 O O . ALA B 1 70 ? 0.982 -0.307 3.645 1 89.19 70 ALA B O 1
ATOM 1440 N N . GLU B 1 71 ? 2.074 -2.193 3.924 1 90.25 71 GLU B N 1
ATOM 1441 C CA . GLU B 1 71 ? 2.184 -2.014 5.367 1 90.25 71 GLU B CA 1
ATOM 1442 C C . GLU B 1 71 ? 3.039 -0.796 5.707 1 90.25 71 GLU B C 1
ATOM 1444 O O . GLU B 1 71 ? 2.701 -0.026 6.609 1 90.25 71 GLU B O 1
ATOM 1449 N N . ASN B 1 72 ? 4.121 -0.616 5.012 1 92.12 72 ASN B N 1
ATOM 1450 C CA . ASN B 1 72 ? 4.977 0.551 5.195 1 92.12 72 ASN B CA 1
ATOM 1451 C C . ASN B 1 72 ? 4.238 1.845 4.859 1 92.12 72 ASN B C 1
ATOM 1453 O O . ASN B 1 72 ? 4.359 2.838 5.582 1 92.12 72 ASN B O 1
ATOM 1457 N N . MET B 1 73 ? 3.469 1.807 3.85 1 91.62 73 MET B N 1
ATOM 1458 C CA . MET B 1 73 ? 2.701 2.977 3.434 1 91.62 73 MET B CA 1
ATOM 1459 C C . MET B 1 73 ? 1.637 3.326 4.469 1 91.62 73 MET B C 1
ATOM 1461 O O . MET B 1 73 ? 1.413 4.5 4.766 1 91.62 73 MET B O 1
ATOM 1465 N N . ARG B 1 74 ? 1.038 2.312 5.047 1 91.38 74 ARG B N 1
ATOM 1466 C CA . ARG B 1 74 ? 0.056 2.537 6.102 1 91.38 74 ARG B CA 1
ATOM 1467 C C . ARG B 1 74 ? 0.688 3.246 7.297 1 91.38 74 ARG B C 1
ATOM 1469 O O . ARG B 1 74 ? 0.099 4.172 7.859 1 91.38 74 ARG B O 1
ATOM 1476 N N . SER B 1 75 ? 1.882 2.879 7.641 1 93.75 75 SER B N 1
ATOM 1477 C CA . SER B 1 75 ? 2.611 3.508 8.734 1 93.75 75 SER B CA 1
ATOM 1478 C C . SER B 1 75 ? 2.936 4.965 8.422 1 93.75 75 SER B C 1
ATOM 1480 O O . SER B 1 75 ? 2.791 5.836 9.281 1 93.75 75 SER B O 1
ATOM 1482 N N . GLN B 1 76 ? 3.328 5.195 7.223 1 91.31 76 GLN B N 1
ATOM 1483 C CA . GLN B 1 76 ? 3.631 6.555 6.785 1 91.31 76 GLN B CA 1
ATOM 1484 C C . GLN B 1 76 ? 2.387 7.438 6.828 1 91.31 76 GLN B C 1
ATOM 1486 O O . GLN B 1 76 ? 2.449 8.586 7.266 1 91.31 76 GLN B O 1
ATOM 1491 N N . ILE B 1 77 ? 1.296 6.875 6.391 1 92.12 77 ILE B N 1
ATOM 1492 C CA . ILE B 1 77 ? 0.03 7.602 6.398 1 92.12 77 ILE B CA 1
ATOM 1493 C C . ILE B 1 77 ? -0.319 8.008 7.828 1 92.12 77 ILE B C 1
ATOM 1495 O O . ILE B 1 77 ? -0.685 9.164 8.078 1 92.12 77 ILE B O 1
ATOM 1499 N N . GLN B 1 78 ? -0.134 7.113 8.711 1 92.75 78 GLN B N 1
ATOM 1500 C CA . GLN B 1 78 ? -0.417 7.406 10.109 1 92.75 78 GLN B CA 1
ATOM 1501 C C . GLN B 1 78 ? 0.484 8.516 10.633 1 92.75 78 GLN B C 1
ATOM 1503 O O . GLN B 1 78 ? 0.028 9.398 11.367 1 92.75 78 GLN B O 1
ATOM 1508 N N . ASP B 1 79 ? 1.747 8.469 10.25 1 92.69 79 ASP B N 1
ATOM 1509 C CA . ASP B 1 79 ? 2.701 9.492 10.664 1 92.69 79 ASP B CA 1
ATOM 1510 C C . ASP B 1 79 ? 2.309 10.859 10.109 1 92.69 79 ASP B C 1
ATOM 1512 O O . ASP B 1 79 ? 2.355 11.867 10.82 1 92.69 79 ASP B O 1
ATOM 1516 N N . TYR B 1 80 ? 1.877 10.859 8.891 1 90.06 80 TYR B N 1
ATOM 1517 C CA . TYR B 1 80 ? 1.51 12.117 8.25 1 90.06 80 TYR B CA 1
ATOM 1518 C C . TYR B 1 80 ? 0.234 12.688 8.852 1 90.06 80 TYR B C 1
ATOM 1520 O O . TYR B 1 80 ? 0.109 13.906 9.016 1 90.06 80 TYR B O 1
ATOM 1528 N N . ILE B 1 81 ? -0.629 11.82 9.164 1 90.62 81 ILE B N 1
ATOM 1529 C CA . ILE B 1 81 ? -1.862 12.242 9.82 1 90.62 81 ILE B CA 1
ATOM 1530 C C . ILE B 1 81 ? -1.537 12.891 11.164 1 90.62 81 ILE B C 1
ATOM 1532 O O . ILE B 1 81 ? -2.061 13.961 11.484 1 90.62 81 ILE B O 1
ATOM 1536 N N . SER B 1 82 ? -0.635 12.383 11.922 1 93.62 82 SER B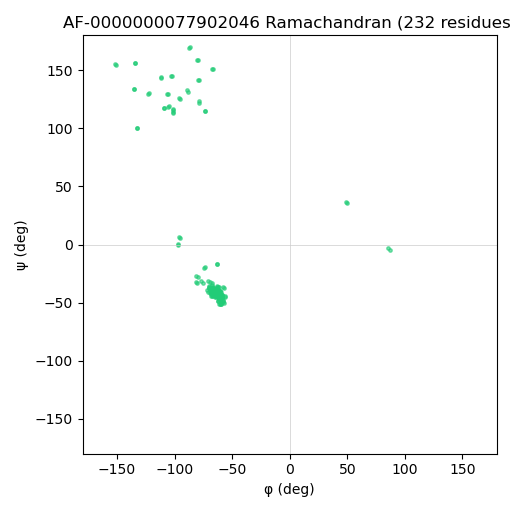 N 1
ATOM 1537 C CA . SER B 1 82 ? -0.222 12.93 13.219 1 93.62 82 SER B CA 1
ATOM 1538 C C . SER B 1 82 ? 0.46 14.281 13.055 1 93.62 82 SER B C 1
ATOM 1540 O O . SER B 1 82 ? 0.176 15.219 13.805 1 93.62 82 SER B O 1
ATOM 1542 N N . ASP B 1 83 ? 1.257 14.305 12.047 1 89.19 83 ASP B N 1
ATOM 1543 C CA . ASP B 1 83 ? 1.961 15.555 11.781 1 89.19 83 ASP B CA 1
ATOM 1544 C C . ASP B 1 83 ? 0.984 16.672 11.398 1 89.19 83 ASP B C 1
ATOM 1546 O O . ASP B 1 83 ? 1.113 17.797 11.859 1 89.19 83 ASP B O 1
ATOM 1550 N N . ALA B 1 84 ? 0.074 16.344 10.539 1 88.88 84 ALA B N 1
ATOM 1551 C CA . ALA B 1 84 ? -0.941 17.312 10.125 1 88.88 84 ALA B CA 1
ATOM 1552 C C . ALA B 1 84 ? -1.78 17.766 11.312 1 88.88 84 ALA B C 1
ATOM 1554 O O . ALA B 1 84 ? -2.086 18.953 11.453 1 88.88 84 ALA B O 1
ATOM 1555 N N . ALA B 1 85 ? -2.145 16.828 12.172 1 92.19 85 ALA B N 1
ATOM 1556 C CA . ALA B 1 85 ? -2.916 17.156 13.367 1 92.19 85 ALA B CA 1
ATOM 1557 C C . ALA B 1 85 ? -2.141 18.094 14.281 1 92.19 85 ALA B C 1
ATOM 1559 O O . ALA B 1 85 ? -2.705 19.047 14.812 1 92.19 85 ALA B O 1
ATOM 1560 N N . ARG B 1 86 ? -0.853 17.859 14.477 1 92.31 86 ARG B N 1
ATOM 1561 C CA . ARG B 1 86 ? 0.006 18.719 15.297 1 92.31 86 ARG B CA 1
ATOM 1562 C C . ARG B 1 86 ? 0.114 20.109 14.703 1 92.31 86 ARG B C 1
ATOM 1564 O O . ARG B 1 86 ? 0.025 21.109 15.43 1 92.31 86 ARG B O 1
ATOM 1571 N N . ALA B 1 87 ? 0.291 20.172 13.391 1 89.5 87 ALA B N 1
ATOM 1572 C CA . ALA B 1 87 ? 0.407 21.469 12.711 1 89.5 87 ALA B CA 1
ATOM 1573 C C . ALA B 1 87 ? -0.888 22.266 12.828 1 89.5 87 ALA B C 1
ATOM 1575 O O . ALA B 1 87 ? -0.859 23.469 13.07 1 89.5 87 ALA B O 1
ATOM 1576 N N . LYS B 1 88 ? -1.984 21.609 12.703 1 91.62 88 LYS B N 1
ATOM 1577 C CA . LYS B 1 88 ? -3.289 22.25 12.82 1 91.62 88 LYS B CA 1
ATOM 1578 C C . LYS B 1 88 ? -3.514 22.797 14.227 1 91.62 88 LYS B C 1
ATOM 1580 O O . LYS B 1 88 ? -4.004 23.906 14.398 1 91.62 88 LYS B O 1
ATOM 1585 N N . LEU B 1 89 ? -3.148 21.969 15.172 1 93.69 89 LEU B N 1
ATOM 1586 C CA . LEU B 1 89 ? -3.277 22.422 16.562 1 93.69 89 LEU B CA 1
ATOM 1587 C C . LEU B 1 89 ? -2.418 23.641 16.812 1 93.69 89 LEU B C 1
ATOM 1589 O O . LEU B 1 89 ? -2.859 24.594 17.484 1 93.69 89 LEU B O 1
ATOM 1593 N N . ALA B 1 90 ? -1.251 23.656 16.328 1 91 90 ALA B N 1
ATOM 1594 C CA . ALA B 1 90 ? -0.351 24.797 16.484 1 91 90 ALA B CA 1
ATOM 1595 C C . ALA B 1 90 ? -0.931 26.047 15.812 1 91 90 ALA B C 1
ATOM 1597 O O . ALA B 1 90 ? -0.863 27.141 16.359 1 91 90 ALA B O 1
ATOM 1598 N N . ALA B 1 91 ? -1.503 25.844 14.648 1 91.25 91 ALA B N 1
ATOM 1599 C CA . ALA B 1 91 ? -2.131 26.938 13.922 1 91.25 91 ALA B CA 1
ATOM 1600 C C . ALA B 1 91 ? -3.309 27.516 14.703 1 91.25 91 ALA B C 1
ATOM 1602 O O . ALA B 1 91 ? -3.449 28.734 14.812 1 91.25 91 ALA B O 1
ATOM 1603 N N . ASP B 1 92 ? -4.102 26.625 15.266 1 93.75 92 ASP B N 1
ATOM 1604 C CA . ASP B 1 92 ? -5.266 27.062 16.031 1 93.75 92 ASP B CA 1
ATOM 1605 C C . ASP B 1 92 ? -4.844 27.844 17.266 1 93.75 92 ASP B C 1
ATOM 1607 O O . ASP B 1 92 ? -5.461 28.859 17.609 1 93.75 92 ASP B O 1
ATOM 1611 N N . LYS B 1 93 ? -3.803 27.406 17.953 1 93.88 93 LYS B N 1
ATOM 1612 C CA . LYS B 1 93 ? -3.285 28.094 19.125 1 93.88 93 LYS B CA 1
ATOM 1613 C C . LYS B 1 93 ? -2.758 29.484 18.766 1 93.88 93 LYS B C 1
ATOM 1615 O O . LYS B 1 93 ? -3.027 30.453 19.469 1 93.88 93 LYS B O 1
ATOM 1620 N N . ALA B 1 94 ? -2.1 29.562 17.672 1 92.56 94 ALA B N 1
ATOM 1621 C CA . ALA B 1 94 ? -1.554 30.844 17.234 1 92.56 94 ALA B CA 1
ATOM 1622 C C . ALA B 1 94 ? -2.668 31.828 16.875 1 92.56 94 ALA B C 1
ATOM 1624 O O . ALA B 1 94 ? -2.596 33 17.203 1 92.56 94 ALA B O 1
ATOM 1625 N N . LYS B 1 95 ? -3.711 31.266 16.281 1 91.88 95 LYS B N 1
ATOM 1626 C CA . LYS B 1 95 ? -4.855 32.094 15.898 1 91.88 95 LYS B CA 1
ATOM 1627 C C . LYS B 1 95 ? -5.586 32.625 17.125 1 91.88 95 LYS B C 1
ATOM 1629 O O . LYS B 1 95 ? -6 33.781 17.172 1 91.88 95 LYS B O 1
ATOM 1634 N N . ALA B 1 96 ? -5.719 31.75 18.125 1 94.5 96 ALA B N 1
ATOM 1635 C CA . ALA B 1 96 ? -6.363 32.156 19.375 1 94.5 96 ALA B CA 1
ATOM 1636 C C . ALA B 1 96 ? -5.57 33.281 20.062 1 94.5 96 ALA B C 1
ATOM 1638 O O . ALA B 1 96 ? -6.145 34.25 20.547 1 94.5 96 ALA B O 1
ATOM 1639 N N . GLU B 1 97 ? -4.258 33.156 20.078 1 93.88 97 GLU B N 1
ATOM 1640 C CA . GLU B 1 97 ? -3.383 34.156 20.656 1 93.88 97 GLU B CA 1
ATOM 1641 C C . GLU B 1 97 ? -3.477 35.469 19.891 1 93.88 97 GLU B C 1
ATOM 1643 O O . GLU B 1 97 ? -3.496 36.562 20.484 1 93.88 97 GLU B O 1
ATOM 1648 N N . ASN B 1 98 ? -3.564 35.344 18.578 1 94.25 98 ASN B N 1
ATOM 1649 C CA . ASN B 1 98 ? -3.719 36.5 17.719 1 94.25 98 ASN B CA 1
ATOM 1650 C C . ASN B 1 98 ? -4.988 37.281 18.062 1 94.25 98 ASN B C 1
ATOM 1652 O O . ASN B 1 98 ? -4.969 38.5 18.141 1 94.25 98 ASN B O 1
ATOM 1656 N N . GLU B 1 99 ? -6.039 36.531 18.25 1 93.75 99 GLU B N 1
ATOM 1657 C CA . GLU B 1 99 ? -7.309 37.156 18.594 1 93.75 99 GLU B CA 1
ATOM 1658 C C . GLU B 1 99 ? -7.223 37.906 19.922 1 93.75 99 GLU B C 1
ATOM 1660 O O . GLU B 1 99 ? -7.742 39.031 20.062 1 93.75 99 GLU B O 1
ATOM 1665 N N . THR B 1 100 ? -6.57 37.406 20.969 1 94.69 100 THR B N 1
ATOM 1666 C CA . THR B 1 100 ? -6.367 38.031 22.281 1 94.69 100 THR B CA 1
ATOM 1667 C C . THR B 1 100 ? -5.523 39.281 22.156 1 94.69 100 THR B C 1
ATOM 1669 O O . THR B 1 100 ? -5.863 40.312 22.719 1 94.69 100 THR B O 1
ATOM 1672 N N . LEU B 1 101 ? -4.508 39.25 21.344 1 92.69 101 LEU B N 1
ATOM 1673 C CA . LEU B 1 101 ? -3.604 40.375 21.172 1 92.69 101 LEU B CA 1
ATOM 1674 C C . LEU B 1 101 ? -4.301 41.531 20.438 1 92.69 101 LEU B C 1
ATOM 1676 O O . LEU B 1 101 ? -4.074 42.688 20.734 1 92.69 101 LEU B O 1
ATOM 1680 N N . LYS B 1 102 ? -5.148 41.156 19.5 1 93 102 LYS B N 1
ATOM 1681 C CA . LYS B 1 102 ? -5.914 42.156 18.766 1 93 102 LYS B CA 1
ATOM 1682 C C . LYS B 1 102 ? -6.863 42.906 19.688 1 93 102 LYS B C 1
ATOM 1684 O O . LYS B 1 102 ? -6.996 44.156 19.594 1 93 102 LYS B O 1
ATOM 1689 N N . ARG B 1 103 ? -7.465 42.25 20.641 1 95.19 103 ARG B N 1
ATOM 1690 C CA . ARG B 1 103 ? -8.352 42.844 21.625 1 95.19 103 ARG B CA 1
ATOM 1691 C C . ARG B 1 103 ? -7.586 43.781 22.547 1 95.19 103 ARG B C 1
ATOM 1693 O O . ARG B 1 103 ? -8.039 44.906 22.828 1 95.19 103 ARG B O 1
ATOM 1700 N N . GLU B 1 104 ? -6.379 43.344 22.969 1 93 104 GLU B N 1
ATOM 1701 C CA . GLU B 1 104 ? -5.527 44.156 23.828 1 93 104 GLU B CA 1
ATOM 1702 C C . GLU B 1 104 ? -5.062 45.406 23.109 1 93 104 GLU B C 1
ATOM 1704 O O . GLU B 1 104 ? -5.074 46.5 23.703 1 93 104 GLU B O 1
ATOM 1709 N N . ASN B 1 105 ? -4.703 45.219 21.859 1 93.19 105 ASN B N 1
ATOM 1710 C CA . ASN B 1 105 ? -4.258 46.375 21.062 1 93.19 105 ASN B CA 1
ATOM 1711 C C . ASN B 1 105 ? -5.375 47.375 20.875 1 93.19 105 ASN B C 1
ATOM 1713 O O . ASN B 1 105 ? -5.137 48.594 20.969 1 93.19 105 ASN B O 1
ATOM 1717 N N . ALA B 1 106 ? -6.605 46.906 20.656 1 92.81 106 ALA B N 1
ATOM 1718 C CA . ALA B 1 106 ? -7.758 47.781 20.5 1 92.81 106 ALA B CA 1
ATOM 1719 C C . ALA B 1 106 ? -8.039 48.562 21.781 1 92.81 106 ALA B C 1
ATOM 1721 O O . ALA B 1 106 ? -8.297 49.75 21.734 1 92.81 106 ALA B O 1
ATOM 1722 N N . ALA B 1 107 ? -7.895 47.906 22.953 1 94.5 107 ALA B N 1
ATOM 1723 C CA . ALA B 1 107 ? -8.117 48.531 24.25 1 94.5 107 ALA B CA 1
ATOM 1724 C C . ALA B 1 107 ? -7.055 49.594 24.531 1 94.5 107 ALA B C 1
ATOM 1726 O O . ALA B 1 107 ? -7.379 50.688 25.016 1 94.5 107 ALA B O 1
ATOM 1727 N N . LEU B 1 108 ? -5.844 49.406 24.172 1 90.88 108 LEU B N 1
ATOM 1728 C CA . LEU B 1 108 ? -4.75 50.312 24.406 1 90.88 108 LEU B CA 1
ATOM 1729 C C . LEU B 1 108 ? -4.887 51.562 23.516 1 90.88 108 LEU B C 1
ATOM 1731 O O . LEU B 1 108 ? -4.645 52.688 23.953 1 90.88 108 LEU B O 1
ATOM 1735 N N . ARG B 1 109 ? -5.297 51.344 22.234 1 92.25 109 ARG B N 1
ATOM 1736 C CA . ARG B 1 109 ? -5.508 52.438 21.297 1 92.25 109 ARG B CA 1
ATOM 1737 C C . ARG B 1 109 ? -6.625 53.344 21.781 1 92.25 109 ARG B C 1
ATOM 1739 O O . ARG B 1 109 ? -6.52 54.594 21.672 1 92.25 109 ARG B O 1
ATOM 1746 N N . GLU B 1 110 ? -7.648 52.719 22.391 1 92.94 110 GLU B N 1
ATOM 1747 C CA . GLU B 1 110 ? -8.758 53.5 22.938 1 92.94 110 GLU B CA 1
ATOM 1748 C C . GLU B 1 110 ? -8.305 54.312 24.141 1 92.94 110 GLU B C 1
ATOM 1750 O O . GLU B 1 110 ? -8.656 55.5 24.266 1 92.94 110 GLU B O 1
ATOM 1755 N N . GLN B 1 111 ? -7.523 53.781 25.047 1 92 111 GLN B N 1
ATOM 1756 C CA . GLN B 1 111 ? -7.016 54.469 26.234 1 92 111 GLN B CA 1
ATOM 1757 C C . GLN B 1 111 ? -6.105 55.625 25.844 1 92 111 GLN B C 1
ATOM 1759 O O . GLN B 1 111 ? -6.18 56.719 26.422 1 92 111 GLN B O 1
ATOM 1764 N N . LEU B 1 112 ? -5.332 55.469 24.859 1 89 112 LEU B N 1
ATOM 1765 C CA . LEU B 1 112 ? -4.422 56.531 24.375 1 89 112 LEU B CA 1
ATOM 1766 C C . LEU B 1 112 ? -5.195 57.688 23.75 1 89 112 LEU B C 1
ATOM 1768 O O . LEU B 1 112 ? -4.859 58.844 23.969 1 89 112 LEU B O 1
ATOM 1772 N N . ALA B 1 113 ? -6.199 57.281 22.984 1 90.12 113 ALA B N 1
ATOM 1773 C CA . ALA B 1 113 ? -7.031 58.312 22.344 1 90.12 113 ALA B CA 1
ATOM 1774 C C . ALA B 1 113 ? -7.727 59.156 23.406 1 90.12 113 ALA B C 1
ATOM 1776 O O . ALA B 1 113 ? -7.793 60.406 23.266 1 90.12 113 ALA B O 1
ATOM 1777 N N . LYS B 1 114 ? -8.18 58.594 24.547 1 90.62 114 LYS B N 1
ATOM 1778 C CA . LYS B 1 114 ? -8.859 59.281 25.625 1 90.62 114 LYS B CA 1
ATOM 1779 C C . LYS B 1 114 ? -7.895 60.219 26.375 1 90.62 114 LYS B C 1
ATOM 1781 O O . LYS B 1 114 ? -8.258 61.312 26.75 1 90.62 114 LYS B O 1
ATOM 1786 N N . LEU B 1 115 ? -6.652 59.844 26.453 1 86.62 115 LEU B N 1
ATOM 1787 C CA . LEU B 1 115 ? -5.66 60.625 27.188 1 86.62 115 LEU B CA 1
ATOM 1788 C C . LEU B 1 115 ? -5.156 61.781 26.344 1 86.62 115 LEU B C 1
ATOM 1790 O O . LEU B 1 115 ? -4.875 62.875 26.875 1 86.62 115 LEU B O 1
ATOM 1794 N N . GLN B 1 116 ? -5.094 61.625 25.062 1 84.81 116 GLN B N 1
ATOM 1795 C CA . GLN B 1 116 ? -4.637 62.688 24.156 1 84.81 116 GLN B CA 1
ATOM 1796 C C . GLN B 1 116 ? -5.719 63.719 23.953 1 84.81 116 GLN B C 1
ATOM 1798 O O . GLN B 1 116 ? -5.418 64.875 23.641 1 84.81 116 GLN B O 1
ATOM 1803 N N . GLN B 1 117 ? -6.992 63.438 23.984 1 81.56 117 GLN B N 1
ATOM 1804 C CA . GLN B 1 117 ? -8.078 64.375 23.859 1 81.56 117 GLN B CA 1
ATOM 1805 C C . GLN B 1 117 ? -8.25 65.188 25.125 1 81.56 117 GLN B C 1
ATOM 1807 O O . GLN B 1 117 ? -8.773 66.312 25.078 1 81.56 117 GLN B O 1
ATOM 1812 N N . LYS B 1 118 ? -7.758 64.75 26.25 1 68.69 118 LYS B N 1
ATOM 1813 C CA . LYS B 1 118 ? -7.734 65.625 27.422 1 68.69 118 LYS B CA 1
ATOM 1814 C C . LYS B 1 118 ? -6.488 66.5 27.438 1 68.69 118 LYS B C 1
ATOM 1816 O O . LYS B 1 118 ? -5.453 66.125 26.875 1 68.69 118 LYS B O 1
#

InterPro domains:
  IPR007838 Cell division protein ZapA-like [PF05164] (5-117)
  IPR007838 Cell division protein ZapA-like [PTHR34981] (3-93)
  IPR036192 Cell division protein ZapA-like superfamily [SSF102829] (4-84)
  IPR053712 Bacterial Cell Division Activator [G3DSA:6.10.250.790] (1-118)

Sequence (236 aa):
MVNKVRVTIAGAPYAIATTDTENYITTLAKKLDDDITKLLDNNGNLSVTKAAVFCAMDYLDEYRKSAGSAENMRSQIQDYISDAARAKLAADKAKAENETLKRENAALREQLAKLQQKMVNKVRVTIAGAPYAIATTDTENYITTLAKKLDDDITKLLDNNGNLSVTKAAVFCAMDYLDEYRKSAGSAENMRSQIQDYISDAARAKLAADKAKAENETLKRENAALREQLAKLQQK

pLDDT: mean 93.16, std 4.45, range [68.44, 98.5]

Secondary structure (DSSP, 8-state):
--EEEEEEETTEEEEEEESS-HHHHHHHHHHHHHHHHHHHHH-TT--HHHHHHHHHHHHHHHHHHHHHHHHHHHHHHHHHHHHHHHHHHHHHHHHHHHHHHHHHHHHHHHHHHHHHH-/--EEEEEEETTEEEEEEESS-HHHHHHHHHHHHHHHHHHHHH-TT--HHHHHHHHHHHHHHHHHHHHHHHHHHHHHHHHHHHHHHHHHHHHHHHHHHHHHHHHHHHHHHHHHHHHHH-

Solvent-accessible surface area (backbone atoms only — not comparable to full-atom values): 12401 Å² total; per-residue (Å²): 118,83,40,75,44,78,45,69,44,85,90,39,81,44,77,45,78,35,76,68,56,64,69,58,53,50,50,52,41,49,52,53,28,50,51,34,50,51,49,38,71,76,32,85,85,53,48,72,46,58,32,28,42,52,50,22,51,51,29,42,52,51,24,54,56,39,49,54,50,40,54,53,49,52,54,50,41,52,52,40,50,51,50,27,52,52,29,39,52,53,22,52,52,30,44,53,51,34,54,53,48,51,52,53,40,53,54,49,54,51,55,44,53,59,56,67,75,95,117,83,41,76,43,79,45,68,45,85,88,38,81,43,76,45,78,35,75,66,57,64,67,58,52,50,51,51,41,48,52,51,28,51,51,34,50,51,48,37,71,76,33,84,85,54,49,73,46,57,31,28,43,53,50,21,50,52,28,41,51,52,24,54,56,38,50,54,50,37,54,54,50,52,52,50,41,53,52,40,51,51,50,27,52,52,30,39,50,51,22,52,52,30,46,54,51,35,54,54,48,50,53,51,39,52,52,48,55,51,53,44,52,58,57,67,76,97